Protein AF-A0A9W8IMQ9-F1 (afdb_monomer)

Radius of gyration: 19.93 Å; Cα contacts (8 Å, |Δi|>4): 659; chains: 1; bounding box: 42×65×48 Å

Solvent-accessible surface area (backbone atoms only — not comparable to full-atom values): 15704 Å² total; per-residue (Å²): 132,84,75,79,73,72,46,19,38,34,38,39,42,37,34,70,39,42,44,41,38,28,35,43,29,23,82,92,47,76,44,81,51,69,42,43,51,47,30,33,36,42,34,38,31,21,71,56,62,48,77,48,78,40,74,44,96,58,97,54,73,63,43,66,52,75,48,80,41,74,39,58,51,74,69,30,14,19,35,34,36,39,35,41,46,58,72,77,60,20,50,57,33,82,22,63,48,29,33,56,41,94,79,58,73,91,72,58,31,88,49,59,62,47,69,44,79,49,81,68,45,48,53,89,84,46,55,48,75,33,74,29,66,39,35,32,30,37,32,32,28,45,51,74,36,64,39,74,47,64,38,70,64,82,79,70,92,65,79,62,79,89,80,93,73,87,86,66,88,72,67,59,75,54,86,71,80,86,78,72,90,81,80,89,72,87,86,91,72,89,85,67,78,79,76,63,37,24,24,36,38,41,36,28,78,36,58,51,42,95,76,82,55,71,53,99,68,26,17,23,38,38,38,78,92,79,42,74,42,40,63,74,37,42,42,43,42,55,71,37,56,53,59,41,75,47,55,43,30,23,77,16,82,22,28,32,29,33,41,40,38,43,30,70,40,81,59,89,80,49,81,79,69,86,70,106

Mean predicted aligned error: 11.09 Å

Organism: NCBI:txid417176

Foldseek 3Di:
DPPPQQAWKKKKKAWAWAKKFKWKAFANDIDTDIDDHQKIKIKTQFPHIDMDIDRPPDPIDIFTDMDIGTALDRRAAMEMEMEGHPPVQQELEWQWAEAEDPDCVVVGHNDNRDYHYDYYYYSPPDHHYGNAHKIKTKHKYAAFGKYKDFAAFDDDPDDRDDDDDPADDDADEDEDDPDDDDDDDDDDDDDDDPRFFKKKKKAFADWDDPVPDADVFTWWKAKPPRDIDHHGHMYMYARHHHRDMIMITTNGNTIIMMMMMIHGHDDVVPVNPPGD

Sequence (276 aa):
MSRDKVSGIYILTIVNVGLLDGTTYCGDTATALPLQKHHVQCLYSGTGVRRACNMGTSSTVCTGAELWIKSSLPVAGPWTQSLHIPPTLRLNKMCPIAAPKSDFTKFLNPDPRNLAVLPGITASSQVFELDSDVHVYICRLVPCATVNHTTATARCANEPPIFEIPKLRRATTTMSTTRGPVHTNQQDAAHRGLEKSRSIYIHVFSDYSKTGTTRQGGARLMLPGSIQLSCGDGIHLQHVQPGASISIKNIGYDRAQFVLVDMPGYNKNDADARSI

pLDDT: mean 76.97, std 21.41, range [29.12, 97.5]

Nearest PDB structures (foldseek):
  1j1l-assembly1_A  TM=7.294E-01  e=8.836E-08  Homo sapiens
  4hlt-assembly1_A  TM=7.086E-01  e=8.379E-08  Homo sapiens
  6l4m-assembly1_A  TM=4.434E-01  e=2.798E-04  Solanum lycopersicum
  6v7l-assembly1_A  TM=4.383E-01  e=1.302E-03  Canavalia ensiformis
  6v7l-assembly1_C  TM=4.306E-01  e=1.698E-03  Canavalia ensiformis

Secondary structure (DSSP, 8-state):
--------EEEEEEEEESEEEEEEEETTEEEEEEEETTEEEEEE-TT--EEEEEE-SSSSPPEEEEEEEE--S-S-B-EEEEEE--GGGSBSS-EEEEEE-S--GGG-BS-TTS-EEPPPEETTT--EEESSS-EEEEEEE-TT-EEEEEPPP-----PPPP-PPPP-PPPEE-------------S--TT----PPEEEEEEEEEEE-TTSSPPTT-SEEEETTTEEEETT-EEEEEEEPTT-EEEEEE-SSSEEEEEEEEEEPPPTTSTT----

Structure (mmCIF, N/CA/C/O backbone):
data_AF-A0A9W8IMQ9-F1
#
_entry.id   AF-A0A9W8IMQ9-F1
#
loop_
_atom_site.group_PDB
_atom_site.id
_atom_site.type_symbol
_atom_site.label_atom_id
_atom_site.label_alt_id
_atom_site.label_comp_id
_atom_site.label_asym_id
_atom_site.label_entity_id
_atom_site.label_seq_id
_atom_site.pdbx_PDB_ins_code
_atom_site.Cartn_x
_atom_site.Cartn_y
_atom_site.Cartn_z
_atom_site.occupancy
_atom_site.B_iso_or_equiv
_atom_site.auth_seq_id
_atom_site.auth_comp_id
_atom_site.auth_asym_id
_atom_site.auth_atom_id
_atom_site.pdbx_PDB_model_num
ATOM 1 N N . MET A 1 1 ? 26.593 -25.131 -8.617 1.00 37.44 1 MET A N 1
ATOM 2 C CA . MET A 1 1 ? 26.460 -23.724 -8.185 1.00 37.44 1 MET A CA 1
ATOM 3 C C . MET A 1 1 ? 25.062 -23.250 -8.541 1.00 37.44 1 MET A C 1
ATOM 5 O O . MET A 1 1 ? 24.807 -22.959 -9.706 1.00 37.44 1 MET A O 1
ATOM 9 N N . SER A 1 2 ? 24.132 -23.267 -7.585 1.00 34.22 2 SER A N 1
ATOM 10 C CA . SER A 1 2 ? 22.817 -22.646 -7.760 1.00 34.22 2 SER A CA 1
ATOM 11 C C . SER A 1 2 ? 23.042 -21.143 -7.864 1.00 34.22 2 SER A C 1
ATOM 13 O O . SER A 1 2 ? 23.444 -20.509 -6.897 1.00 34.22 2 SER A O 1
ATOM 15 N N . ARG A 1 3 ? 22.874 -20.570 -9.059 1.00 40.06 3 ARG A N 1
ATOM 16 C CA . ARG A 1 3 ? 22.762 -19.116 -9.173 1.00 40.06 3 ARG A CA 1
ATOM 17 C C . ARG A 1 3 ? 21.524 -18.740 -8.374 1.00 40.06 3 ARG A C 1
ATOM 19 O O . ARG A 1 3 ? 20.426 -19.102 -8.799 1.00 40.06 3 ARG A O 1
ATOM 26 N N . ASP A 1 4 ? 21.710 -18.076 -7.240 1.00 42.41 4 ASP A N 1
ATOM 27 C CA . ASP A 1 4 ? 20.634 -17.389 -6.539 1.00 42.41 4 ASP A CA 1
ATOM 28 C C . ASP A 1 4 ? 19.965 -16.477 -7.561 1.00 42.41 4 ASP A C 1
ATOM 30 O O . ASP A 1 4 ? 20.522 -15.471 -8.008 1.00 42.41 4 ASP A O 1
ATOM 34 N N . LYS A 1 5 ? 18.811 -16.917 -8.064 1.00 50.50 5 LYS A N 1
ATOM 35 C CA . LYS A 1 5 ? 18.030 -16.141 -9.016 1.00 50.50 5 LYS A CA 1
ATOM 36 C C . LYS A 1 5 ? 17.441 -15.001 -8.209 1.00 50.50 5 LYS A C 1
ATOM 38 O O . LYS A 1 5 ? 16.397 -15.189 -7.600 1.00 50.50 5 LYS A O 1
ATOM 43 N N . VAL A 1 6 ? 18.123 -13.858 -8.176 1.00 55.44 6 VAL A N 1
ATOM 44 C CA . VAL A 1 6 ? 17.599 -12.626 -7.580 1.00 55.44 6 VAL A CA 1
ATOM 45 C C . VAL A 1 6 ? 16.235 -12.364 -8.214 1.00 55.44 6 VAL A C 1
ATOM 47 O O . VAL A 1 6 ? 16.150 -11.982 -9.378 1.00 55.44 6 VAL A O 1
ATOM 50 N N . SER A 1 7 ? 15.164 -12.670 -7.484 1.00 65.94 7 SER A N 1
ATOM 51 C CA . SER A 1 7 ? 13.798 -12.398 -7.914 1.00 65.94 7 SER A CA 1
ATOM 52 C C . SER A 1 7 ? 13.566 -10.892 -7.881 1.00 65.94 7 SER A C 1
ATOM 54 O O . SER A 1 7 ? 14.096 -10.204 -7.004 1.00 65.94 7 SER A O 1
ATOM 56 N N . GLY A 1 8 ? 12.739 -10.378 -8.792 1.00 80.94 8 GLY A N 1
ATOM 57 C CA . GLY A 1 8 ? 12.298 -8.987 -8.719 1.00 80.94 8 GLY A CA 1
ATOM 58 C C . GLY A 1 8 ? 11.588 -8.671 -7.393 1.00 80.94 8 GLY A C 1
ATOM 59 O O . GLY A 1 8 ? 11.178 -9.558 -6.638 1.00 80.94 8 GLY A O 1
ATOM 60 N N . ILE A 1 9 ? 11.431 -7.385 -7.101 1.00 90.31 9 ILE A N 1
ATOM 61 C CA . ILE A 1 9 ? 10.704 -6.873 -5.936 1.00 90.31 9 ILE A CA 1
ATOM 62 C C . ILE A 1 9 ? 9.619 -5.936 -6.459 1.00 90.31 9 ILE A C 1
ATOM 64 O O . ILE A 1 9 ? 9.866 -5.139 -7.366 1.00 90.31 9 ILE A O 1
ATOM 68 N N . TYR A 1 10 ? 8.421 -6.018 -5.889 1.00 92.50 10 TYR A N 1
ATOM 69 C CA . TYR A 1 10 ? 7.417 -4.976 -6.045 1.00 92.50 10 TYR A CA 1
ATOM 70 C C . TYR A 1 10 ? 7.648 -3.889 -5.019 1.00 92.50 10 TYR A C 1
ATOM 72 O O . TYR A 1 10 ? 7.789 -4.158 -3.826 1.00 92.50 10 TYR A O 1
ATOM 80 N N . ILE A 1 11 ? 7.618 -2.653 -5.480 1.00 94.94 11 ILE A N 1
ATOM 81 C CA . ILE A 1 11 ? 7.707 -1.478 -4.640 1.00 94.94 11 ILE A CA 1
ATOM 82 C C . ILE A 1 11 ? 6.379 -0.742 -4.760 1.00 94.94 11 ILE A C 1
ATOM 84 O O . ILE A 1 11 ? 6.040 -0.233 -5.830 1.00 94.94 11 ILE A O 1
ATOM 88 N N . LEU A 1 12 ? 5.612 -0.726 -3.670 1.00 96.38 12 LEU A N 1
ATOM 89 C CA . LEU A 1 12 ? 4.372 0.034 -3.563 1.00 96.38 12 LEU A CA 1
ATOM 90 C C . LEU A 1 12 ? 4.660 1.371 -2.885 1.00 96.38 12 LEU A C 1
ATOM 92 O O . LEU A 1 12 ? 4.853 1.416 -1.671 1.00 96.38 12 LEU A O 1
ATOM 96 N N . THR A 1 13 ? 4.660 2.458 -3.649 1.00 95.06 13 THR A N 1
ATOM 97 C CA . THR A 1 13 ? 4.843 3.817 -3.125 1.00 95.06 13 THR A CA 1
ATOM 98 C C . THR A 1 13 ? 3.477 4.475 -2.927 1.00 95.06 13 THR A C 1
ATOM 100 O O . THR A 1 13 ? 2.700 4.610 -3.873 1.00 95.06 13 THR A O 1
ATOM 103 N N . ILE A 1 14 ? 3.170 4.896 -1.699 1.00 92.25 14 ILE A N 1
ATOM 104 C CA . ILE A 1 14 ? 1.902 5.525 -1.306 1.00 92.25 14 ILE A CA 1
ATOM 105 C C . ILE A 1 14 ? 2.180 6.966 -0.884 1.00 92.25 14 ILE A C 1
ATOM 107 O O . ILE A 1 14 ? 2.848 7.188 0.124 1.00 92.25 14 ILE A O 1
ATOM 111 N N . VAL A 1 15 ? 1.603 7.948 -1.583 1.00 87.88 15 VAL A N 1
ATOM 112 C CA . VAL A 1 15 ? 1.731 9.370 -1.214 1.00 87.88 15 VAL A CA 1
ATOM 113 C C . VAL A 1 15 ? 0.518 9.827 -0.405 1.00 87.88 15 VAL A C 1
ATOM 115 O O . VAL A 1 15 ? -0.644 9.711 -0.816 1.00 87.88 15 VAL A O 1
ATOM 118 N N . ASN A 1 16 ? 0.792 10.363 0.780 1.00 81.44 16 ASN A N 1
ATOM 119 C CA . ASN A 1 16 ? -0.208 10.854 1.717 1.00 81.44 16 ASN A CA 1
ATOM 120 C C . ASN A 1 16 ? -0.445 12.366 1.585 1.00 81.44 16 ASN A C 1
ATOM 122 O O . ASN A 1 16 ? -1.598 12.810 1.558 1.00 81.44 16 ASN A O 1
ATOM 126 N N . VAL A 1 17 ? 0.637 13.140 1.490 1.00 80.19 17 VAL A N 1
ATOM 127 C CA . VAL A 1 17 ? 0.645 14.604 1.330 1.00 80.19 17 VAL A CA 1
ATOM 128 C C . VAL A 1 17 ? 1.751 14.977 0.347 1.00 80.19 17 VAL A C 1
ATOM 130 O O . VAL A 1 17 ? 2.782 14.313 0.325 1.00 80.19 17 VAL A O 1
ATOM 133 N N . GLY A 1 18 ? 1.531 16.040 -0.428 1.00 81.00 18 GLY A N 1
ATOM 134 C CA . GLY A 1 18 ? 2.502 16.569 -1.382 1.00 81.00 18 GLY A CA 1
ATOM 135 C C . GLY A 1 18 ? 2.480 15.870 -2.741 1.00 81.00 18 GLY A C 1
ATOM 136 O O . GLY A 1 18 ? 1.564 15.101 -3.062 1.00 81.00 18 GLY A O 1
ATOM 137 N N . LEU A 1 19 ? 3.497 16.194 -3.534 1.00 85.44 19 LEU A N 1
ATOM 138 C CA . LEU A 1 19 ? 3.822 15.593 -4.822 1.00 8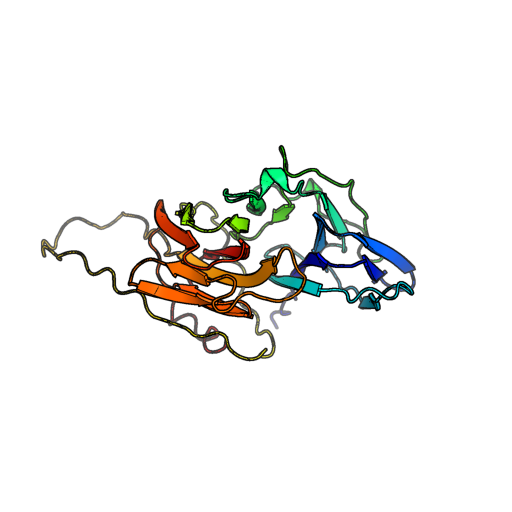5.44 19 LEU A CA 1
ATOM 139 C C . LEU A 1 19 ? 5.206 14.951 -4.705 1.00 85.44 19 LEU A C 1
ATOM 141 O O . LEU A 1 19 ? 6.145 15.592 -4.228 1.00 85.44 19 LEU A O 1
ATOM 145 N N . LEU A 1 20 ? 5.320 13.701 -5.142 1.00 86.94 20 LEU A N 1
ATOM 146 C CA . LEU A 1 20 ? 6.598 13.009 -5.246 1.00 86.94 20 LEU A CA 1
ATOM 147 C C . LEU A 1 20 ? 7.040 13.002 -6.709 1.00 86.94 20 LEU A C 1
ATOM 149 O O . LEU A 1 20 ? 6.427 12.307 -7.518 1.00 86.94 20 LEU A O 1
ATOM 153 N N . ASP A 1 21 ? 8.107 13.723 -7.044 1.00 87.69 21 ASP A N 1
ATOM 154 C CA . ASP A 1 21 ? 8.686 13.695 -8.387 1.00 87.69 21 ASP A CA 1
ATOM 155 C C . ASP A 1 21 ? 9.671 12.527 -8.478 1.00 87.69 21 ASP A C 1
ATOM 157 O O . ASP A 1 21 ? 10.859 12.635 -8.160 1.00 87.69 21 ASP A O 1
ATOM 161 N N . GLY A 1 22 ? 9.143 11.361 -8.848 1.00 87.06 22 GLY A N 1
ATOM 162 C CA . GLY A 1 22 ? 9.932 10.154 -9.050 1.00 87.06 22 GLY A CA 1
ATOM 163 C C . GLY A 1 22 ? 10.527 10.093 -10.453 1.00 87.06 22 GLY A C 1
ATOM 164 O O . GLY A 1 22 ? 9.843 10.372 -11.433 1.00 87.06 22 GLY A O 1
ATOM 165 N N . THR A 1 23 ? 11.771 9.639 -10.565 1.00 91.12 23 THR A N 1
ATOM 166 C CA . THR A 1 23 ? 12.391 9.233 -11.830 1.00 91.12 23 THR A CA 1
ATOM 167 C C . THR A 1 23 ? 12.892 7.805 -11.690 1.00 91.12 23 THR A C 1
ATOM 169 O O . THR A 1 23 ? 13.638 7.483 -10.763 1.00 91.12 23 THR A O 1
ATOM 172 N N . THR A 1 24 ? 12.495 6.935 -12.614 1.00 92.38 24 THR A N 1
ATOM 173 C CA . THR A 1 24 ? 13.006 5.561 -12.691 1.00 92.38 24 THR A CA 1
ATOM 174 C C . THR A 1 24 ? 13.932 5.436 -13.887 1.00 92.38 24 THR A C 1
ATOM 176 O O . THR A 1 24 ? 13.576 5.822 -14.998 1.00 92.38 24 THR A O 1
ATOM 179 N N . TYR A 1 25 ? 15.119 4.891 -13.651 1.00 90.81 25 TYR A N 1
ATOM 180 C CA . TYR A 1 25 ? 16.127 4.634 -14.663 1.00 90.81 25 TYR A CA 1
ATOM 181 C C . TYR A 1 25 ? 16.214 3.132 -14.929 1.00 90.81 25 TYR A C 1
ATOM 183 O O . TYR A 1 25 ? 16.433 2.344 -14.002 1.00 90.81 25 TYR A O 1
ATOM 191 N N . CYS A 1 26 ? 16.087 2.748 -16.195 1.00 90.69 26 CYS A N 1
ATOM 192 C CA . CYS A 1 26 ? 16.324 1.392 -16.678 1.00 90.69 26 CYS A CA 1
ATOM 193 C C . CYS A 1 26 ? 17.369 1.480 -17.794 1.00 90.69 26 CYS A C 1
ATOM 195 O O . CYS A 1 26 ? 17.159 2.183 -18.780 1.00 90.69 26 CYS A O 1
ATOM 197 N N . GLY A 1 27 ? 18.540 0.874 -17.576 1.00 86.00 27 GLY A N 1
ATOM 198 C CA . GLY A 1 27 ? 19.719 1.149 -18.399 1.00 86.00 27 GLY A CA 1
ATOM 199 C C . GLY A 1 27 ? 20.054 2.647 -18.414 1.00 86.00 27 GLY A C 1
ATOM 200 O O . GLY A 1 27 ? 20.250 3.258 -17.352 1.00 86.00 27 GLY A O 1
ATOM 201 N N . ASP A 1 28 ? 20.064 3.213 -19.619 1.00 86.81 28 ASP A N 1
ATOM 202 C CA . ASP A 1 28 ? 20.342 4.628 -19.893 1.00 86.81 28 ASP A CA 1
ATOM 203 C C . ASP A 1 28 ? 19.066 5.473 -20.034 1.00 86.81 28 ASP A C 1
ATOM 205 O O . ASP A 1 28 ? 19.129 6.697 -20.154 1.00 86.81 28 ASP A O 1
ATOM 209 N N . THR A 1 29 ? 17.889 4.844 -19.996 1.00 89.06 29 THR A N 1
ATOM 210 C CA . THR A 1 29 ? 16.608 5.532 -20.150 1.00 89.06 29 THR A CA 1
ATOM 211 C C . THR A 1 29 ? 16.088 6.003 -18.800 1.00 89.06 29 THR A C 1
ATOM 213 O O . THR A 1 29 ? 15.979 5.222 -17.855 1.00 89.06 29 THR A O 1
ATOM 216 N N . ALA A 1 30 ? 15.715 7.281 -18.722 1.00 91.44 30 ALA A N 1
ATOM 217 C CA . ALA A 1 30 ? 15.060 7.883 -17.567 1.00 91.44 30 ALA A CA 1
ATOM 218 C C . ALA A 1 30 ? 13.573 8.112 -17.863 1.00 91.44 30 ALA A C 1
ATOM 220 O O . ALA A 1 30 ? 13.225 8.744 -18.857 1.00 91.44 30 ALA A O 1
ATOM 221 N N . THR A 1 31 ? 12.697 7.625 -16.987 1.00 93.25 31 THR A N 1
ATOM 222 C CA . THR A 1 31 ? 11.245 7.834 -17.073 1.00 93.25 31 THR A CA 1
ATOM 223 C C . THR A 1 31 ? 10.775 8.615 -15.854 1.00 93.25 31 THR A C 1
ATOM 225 O O . THR A 1 31 ? 10.906 8.140 -14.723 1.00 93.25 31 THR A O 1
ATOM 228 N N . ALA A 1 32 ? 10.233 9.813 -16.080 1.00 91.62 32 ALA A N 1
ATOM 229 C CA . ALA A 1 32 ? 9.614 10.619 -15.035 1.00 91.62 32 ALA A CA 1
ATOM 230 C C . ALA A 1 32 ? 8.232 10.050 -14.684 1.00 91.62 32 ALA A C 1
ATOM 232 O O . ALA A 1 32 ? 7.394 9.825 -15.554 1.00 91.62 32 ALA A O 1
ATOM 233 N N . LEU A 1 33 ? 8.008 9.814 -13.398 1.00 90.06 33 LEU A N 1
ATOM 234 C CA . LEU A 1 33 ? 6.819 9.189 -12.834 1.00 90.06 33 LEU A CA 1
ATOM 235 C C . LEU A 1 33 ? 6.375 9.979 -11.593 1.00 90.06 33 LEU A C 1
ATOM 237 O O . LEU A 1 33 ? 6.563 9.511 -10.464 1.00 90.06 33 LEU A O 1
ATOM 241 N N . PRO A 1 34 ? 5.820 11.190 -11.776 1.00 89.94 34 PRO A N 1
ATOM 242 C CA . PRO A 1 34 ? 5.310 11.969 -10.661 1.00 89.94 34 PRO A CA 1
ATOM 243 C C . PRO A 1 34 ? 4.139 11.235 -10.005 1.00 89.94 34 PRO A C 1
ATOM 245 O O . PRO A 1 34 ? 3.229 10.747 -10.680 1.00 89.94 34 PRO A O 1
ATOM 248 N N . LEU A 1 35 ? 4.143 11.178 -8.677 1.00 89.50 35 LEU A N 1
ATOM 249 C CA . LEU A 1 35 ? 3.105 10.525 -7.898 1.00 89.50 35 LEU A CA 1
ATOM 250 C C . LEU A 1 35 ? 2.387 11.543 -7.019 1.00 89.50 35 LEU A C 1
ATOM 252 O O . LEU A 1 35 ? 2.944 12.124 -6.087 1.00 89.50 35 LEU A O 1
ATOM 256 N N . GLN A 1 36 ? 1.116 11.752 -7.340 1.00 88.50 36 GLN A N 1
ATOM 257 C CA . GLN A 1 36 ? 0.253 12.689 -6.636 1.00 88.50 36 GLN A CA 1
ATOM 258 C C . GLN A 1 36 ? -0.397 12.046 -5.411 1.00 88.50 36 GLN A C 1
ATOM 260 O O . GLN A 1 36 ? -0.579 10.828 -5.324 1.00 88.50 36 GLN A O 1
ATOM 265 N N . LYS A 1 37 ? -0.873 12.895 -4.497 1.00 86.88 37 LYS A N 1
ATOM 266 C CA . LYS A 1 37 ? -1.801 12.490 -3.438 1.00 86.88 37 LYS A CA 1
ATOM 267 C C . LYS A 1 37 ? -2.941 11.635 -4.005 1.00 86.88 37 LYS A C 1
ATOM 269 O O . LYS A 1 37 ? -3.447 11.895 -5.094 1.00 86.88 37 LYS A O 1
ATOM 274 N N . HIS A 1 38 ? -3.369 10.642 -3.224 1.00 88.00 38 HIS A N 1
ATOM 275 C CA . HIS A 1 38 ? -4.416 9.674 -3.588 1.00 88.00 38 HIS A CA 1
ATOM 276 C C . HIS A 1 38 ? -4.012 8.647 -4.643 1.00 88.00 38 HIS A C 1
ATOM 278 O O . HIS A 1 38 ? -4.792 7.731 -4.886 1.00 88.00 38 HIS A O 1
ATOM 284 N N . HIS A 1 39 ? -2.811 8.739 -5.206 1.00 91.19 39 HIS A N 1
ATOM 285 C CA . HIS A 1 39 ? -2.277 7.700 -6.064 1.00 91.19 39 HIS A CA 1
ATOM 286 C C . HIS A 1 39 ? -1.317 6.797 -5.292 1.00 91.19 39 HIS A C 1
ATOM 288 O O . HIS A 1 39 ? -0.625 7.219 -4.360 1.00 91.19 39 HIS A O 1
ATOM 294 N N . VAL A 1 40 ? -1.300 5.536 -5.697 1.00 94.94 40 VAL A N 1
ATOM 295 C CA . VAL A 1 40 ? -0.290 4.553 -5.323 1.00 94.94 40 VAL A CA 1
ATOM 296 C C . VAL A 1 40 ? 0.419 4.140 -6.602 1.00 94.94 40 VAL A C 1
ATOM 298 O O . VAL A 1 40 ? -0.227 3.979 -7.634 1.00 94.94 40 VAL A O 1
ATOM 301 N N . GLN A 1 41 ? 1.732 3.985 -6.555 1.00 95.94 41 GLN A N 1
ATOM 302 C CA . GLN A 1 41 ? 2.501 3.399 -7.647 1.00 95.94 41 GLN A CA 1
ATOM 303 C C . GLN A 1 41 ? 2.926 1.994 -7.251 1.00 95.94 41 GLN A C 1
ATOM 305 O O . GLN A 1 41 ? 3.416 1.801 -6.143 1.00 95.94 41 GLN A O 1
ATOM 310 N N . CYS A 1 42 ? 2.774 1.046 -8.166 1.00 95.44 42 CYS A N 1
ATOM 311 C CA . CYS A 1 42 ? 3.452 -0.236 -8.121 1.00 95.44 42 CYS A CA 1
ATOM 312 C C . CYS A 1 42 ? 4.586 -0.218 -9.146 1.00 95.44 42 CYS A C 1
ATOM 314 O O . CYS A 1 42 ? 4.377 0.134 -10.309 1.00 95.44 42 CYS A O 1
ATOM 316 N N . LEU A 1 43 ? 5.790 -0.564 -8.713 1.00 94.56 43 LEU A N 1
ATOM 317 C CA . LEU A 1 43 ? 6.954 -0.761 -9.568 1.00 94.56 43 LEU A CA 1
ATOM 318 C C . LEU A 1 43 ? 7.482 -2.168 -9.330 1.00 94.56 43 LEU A C 1
ATOM 320 O O . LEU A 1 43 ? 7.927 -2.477 -8.230 1.00 94.56 43 LEU A O 1
ATOM 324 N N . TYR A 1 44 ? 7.464 -3.001 -10.359 1.00 93.19 44 TYR A N 1
ATOM 325 C CA . TYR A 1 44 ? 8.190 -4.259 -10.355 1.00 93.19 44 TYR A CA 1
ATOM 326 C C . TYR A 1 44 ? 9.611 -4.016 -10.865 1.00 93.19 44 TYR A C 1
ATOM 328 O O . TYR A 1 44 ? 9.802 -3.554 -11.992 1.00 93.19 44 TYR A O 1
ATOM 336 N N . SER A 1 45 ? 10.611 -4.309 -10.033 1.00 91.31 45 SER A N 1
ATOM 337 C CA . SER A 1 45 ? 12.014 -4.018 -10.350 1.00 91.31 45 SER A CA 1
ATOM 338 C C . SER A 1 45 ? 12.616 -4.952 -11.397 1.00 91.31 45 SER A C 1
ATOM 340 O O . SER A 1 45 ? 13.597 -4.571 -12.032 1.00 91.31 45 SER A O 1
ATOM 342 N N . GLY A 1 46 ? 12.056 -6.153 -11.577 1.00 88.44 46 GLY A N 1
ATOM 343 C CA . GLY A 1 46 ? 12.513 -7.118 -12.575 1.00 88.44 46 GLY A CA 1
ATOM 344 C C . GLY A 1 46 ? 14.021 -7.376 -12.535 1.00 88.44 46 GLY A C 1
ATOM 345 O O . GLY A 1 46 ? 14.586 -7.644 -11.475 1.00 88.44 46 GLY A O 1
ATOM 346 N N . THR A 1 47 ? 14.670 -7.251 -13.693 1.00 83.56 47 THR A N 1
ATOM 347 C CA . THR A 1 47 ? 16.129 -7.339 -13.896 1.00 83.56 47 THR A CA 1
ATOM 348 C C . THR A 1 47 ? 16.948 -6.257 -13.193 1.00 83.56 47 THR A C 1
ATOM 350 O O . THR A 1 47 ? 18.169 -6.390 -13.105 1.00 83.56 47 THR A O 1
ATOM 353 N N . GLY A 1 48 ? 16.311 -5.200 -12.694 1.00 85.56 48 GLY A N 1
ATOM 354 C CA . GLY A 1 48 ? 16.958 -4.109 -11.983 1.00 85.56 48 GLY A CA 1
ATOM 355 C C . GLY A 1 48 ? 16.553 -2.741 -12.521 1.00 85.56 48 GLY A C 1
ATOM 356 O O . GLY A 1 48 ? 16.462 -2.507 -13.725 1.00 85.56 48 GLY A O 1
ATOM 357 N N . VAL A 1 49 ? 16.357 -1.809 -11.595 1.00 90.31 49 VAL A N 1
ATOM 358 C CA . VAL A 1 49 ? 16.077 -0.397 -11.869 1.00 90.31 49 VAL A CA 1
ATOM 359 C C . VAL A 1 49 ? 16.836 0.462 -10.869 1.00 90.31 49 VAL A C 1
ATOM 361 O O . VAL A 1 49 ? 17.065 0.044 -9.732 1.00 90.31 49 VAL A O 1
ATOM 364 N N . ARG A 1 50 ? 17.197 1.682 -11.266 1.00 90.94 50 ARG A N 1
ATOM 365 C CA . ARG A 1 50 ? 17.617 2.726 -10.320 1.00 90.94 50 ARG A CA 1
ATOM 366 C C . ARG A 1 50 ? 16.461 3.701 -10.150 1.00 90.94 50 ARG A C 1
ATOM 368 O O . ARG A 1 50 ? 15.770 4.009 -11.116 1.00 90.94 50 ARG A O 1
ATOM 375 N N . ARG A 1 51 ? 16.242 4.201 -8.939 1.00 90.19 51 ARG A N 1
ATOM 376 C CA . ARG A 1 51 ? 15.204 5.200 -8.660 1.00 90.19 51 ARG A CA 1
ATOM 377 C C . ARG A 1 51 ? 15.840 6.437 -8.057 1.00 90.19 51 ARG A C 1
ATOM 379 O O . ARG A 1 51 ? 16.718 6.324 -7.207 1.00 90.19 51 ARG A O 1
ATOM 386 N N . ALA A 1 52 ? 15.363 7.594 -8.483 1.00 88.31 52 ALA A N 1
ATOM 387 C CA . ALA A 1 52 ? 15.577 8.856 -7.803 1.00 88.31 52 ALA A CA 1
ATOM 388 C C . ALA A 1 52 ? 14.211 9.422 -7.425 1.00 88.31 52 ALA A C 1
ATOM 390 O O . ALA A 1 52 ? 13.263 9.347 -8.205 1.00 88.31 52 ALA A O 1
ATOM 391 N N . CYS A 1 53 ? 14.118 9.984 -6.231 1.00 82.12 53 CYS A N 1
ATOM 392 C CA . CYS A 1 53 ? 12.923 10.659 -5.762 1.00 82.12 53 CYS A CA 1
ATOM 393 C C . CYS A 1 53 ? 13.332 12.066 -5.365 1.00 82.12 53 CYS A C 1
ATOM 395 O O . CYS A 1 53 ? 14.136 12.236 -4.448 1.00 82.12 53 CYS A O 1
ATOM 397 N N . ASN A 1 54 ? 12.770 13.054 -6.045 1.00 79.69 54 ASN A N 1
ATOM 398 C CA . ASN A 1 54 ? 12.917 14.444 -5.669 1.00 79.69 54 ASN A CA 1
ATOM 399 C C . ASN A 1 54 ? 11.605 14.906 -5.037 1.00 79.69 54 ASN A C 1
ATOM 401 O O . ASN A 1 54 ? 10.510 14.569 -5.493 1.00 79.69 54 ASN A O 1
ATOM 405 N N . MET A 1 55 ? 11.706 15.672 -3.954 1.00 69.88 55 MET A N 1
ATOM 406 C CA . MET A 1 55 ? 10.564 16.463 -3.516 1.00 69.88 55 MET A CA 1
ATOM 407 C C . MET A 1 55 ? 10.399 17.568 -4.553 1.00 69.88 55 MET A C 1
ATOM 409 O O . MET A 1 55 ? 11.372 18.267 -4.846 1.00 69.88 55 MET A O 1
ATOM 413 N N . GLY A 1 56 ? 9.213 17.677 -5.152 1.00 63.62 56 GLY A N 1
ATOM 414 C CA . GLY A 1 56 ? 8.982 18.693 -6.170 1.00 63.62 56 GLY A CA 1
ATOM 415 C C . GLY A 1 56 ? 9.264 20.094 -5.641 1.00 63.62 56 GLY A C 1
ATOM 416 O O . GLY A 1 56 ? 9.227 20.334 -4.436 1.00 63.62 56 GLY A O 1
ATOM 417 N N . THR A 1 57 ? 9.510 21.046 -6.539 1.00 63.47 57 THR A N 1
ATOM 418 C CA . THR A 1 57 ? 9.852 22.445 -6.202 1.00 63.47 57 THR A CA 1
ATOM 419 C C . THR A 1 57 ? 8.751 23.196 -5.439 1.00 63.47 57 THR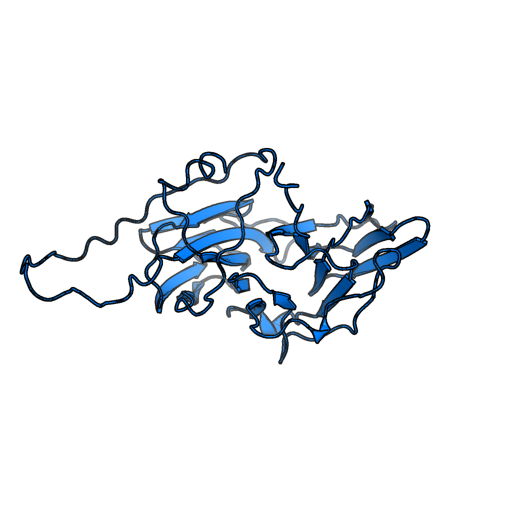 A C 1
ATOM 421 O O . THR A 1 57 ? 8.940 24.343 -5.037 1.00 63.47 57 THR A O 1
ATOM 424 N N . SER A 1 58 ? 7.597 22.561 -5.216 1.00 58.75 58 SER A N 1
ATOM 425 C CA . SER A 1 58 ? 6.551 23.066 -4.337 1.00 58.75 58 SER A CA 1
ATOM 426 C C . SER A 1 58 ? 7.042 23.136 -2.887 1.00 58.75 58 SER A C 1
ATOM 428 O O . SER A 1 58 ? 7.658 22.203 -2.384 1.00 58.75 58 SER A O 1
ATOM 430 N N . SER A 1 59 ? 6.670 24.188 -2.163 1.00 56.97 59 SER A N 1
ATOM 431 C CA . SER A 1 59 ? 6.950 24.368 -0.729 1.00 56.97 59 SER A CA 1
ATOM 432 C C . SER A 1 59 ? 6.261 23.346 0.196 1.00 56.97 59 SER A C 1
ATOM 434 O O . SER A 1 59 ? 6.259 23.515 1.415 1.00 56.97 59 SER A O 1
ATOM 436 N N . THR A 1 60 ? 5.645 22.293 -0.352 1.00 67.50 60 THR A N 1
ATOM 437 C CA . THR A 1 60 ? 4.888 21.303 0.415 1.00 67.50 60 THR A CA 1
ATOM 438 C C . THR A 1 60 ? 5.717 20.056 0.692 1.00 67.50 60 THR A C 1
ATOM 440 O O . THR A 1 60 ? 6.212 19.403 -0.222 1.00 67.50 60 THR A O 1
ATOM 443 N N . VAL A 1 61 ? 5.842 19.705 1.974 1.00 75.00 61 VAL A N 1
ATOM 444 C CA . VAL A 1 61 ? 6.503 18.473 2.423 1.00 75.00 61 VAL A CA 1
ATOM 445 C C . VAL A 1 61 ? 5.769 17.257 1.853 1.00 75.00 61 VAL A C 1
ATOM 447 O O . VAL A 1 61 ? 4.548 17.134 1.996 1.00 75.00 61 VAL A O 1
ATOM 450 N N . CYS A 1 62 ? 6.516 16.340 1.234 1.00 79.56 62 CYS A N 1
ATOM 451 C CA . CYS A 1 62 ? 5.986 15.057 0.788 1.00 79.56 62 CYS A CA 1
ATOM 452 C C . CYS A 1 62 ? 6.036 14.037 1.934 1.00 79.56 62 CYS A C 1
ATOM 454 O O . CYS A 1 62 ? 7.085 13.826 2.538 1.00 79.56 62 CYS A O 1
ATOM 456 N N . THR A 1 63 ? 4.911 13.378 2.224 1.00 83.56 63 THR A N 1
ATOM 457 C CA . THR A 1 63 ? 4.848 12.270 3.195 1.00 83.56 63 THR A CA 1
ATOM 458 C C . THR A 1 63 ? 4.154 11.069 2.581 1.00 83.56 63 THR A C 1
ATOM 460 O O . THR A 1 63 ? 3.254 11.214 1.749 1.00 83.56 63 THR A O 1
ATOM 463 N N . GLY A 1 64 ? 4.548 9.872 2.998 1.00 85.69 64 GLY A N 1
ATOM 464 C CA . GLY A 1 64 ? 4.054 8.639 2.410 1.00 85.69 64 GLY A CA 1
ATOM 465 C C . GLY A 1 64 ? 4.591 7.399 3.104 1.00 85.69 64 GLY A C 1
ATOM 466 O O . GLY A 1 64 ? 5.280 7.491 4.116 1.00 85.69 64 GLY A O 1
ATOM 467 N N . ALA A 1 65 ? 4.263 6.249 2.534 1.00 88.94 65 ALA A N 1
ATOM 468 C CA . ALA A 1 65 ? 4.807 4.961 2.927 1.00 88.94 65 ALA A CA 1
ATOM 469 C C . ALA A 1 65 ? 5.292 4.229 1.678 1.00 88.94 65 ALA A C 1
ATOM 471 O O . ALA A 1 65 ? 4.720 4.389 0.597 1.00 88.94 65 ALA A O 1
ATOM 472 N N . GLU A 1 66 ? 6.323 3.411 1.835 1.00 92.81 66 GLU A N 1
ATOM 473 C CA . GLU A 1 66 ? 6.785 2.519 0.785 1.00 92.81 66 GLU A CA 1
ATOM 474 C C . GLU A 1 66 ? 6.825 1.088 1.318 1.00 92.81 66 GLU A C 1
ATOM 476 O O . GLU A 1 66 ? 7.323 0.848 2.417 1.00 92.81 66 GLU A O 1
ATOM 481 N N . LEU A 1 67 ? 6.256 0.149 0.561 1.00 94.31 67 LEU A N 1
ATOM 482 C CA . LEU A 1 67 ? 6.255 -1.272 0.903 1.00 94.31 67 LEU A CA 1
ATOM 483 C C . LEU A 1 67 ? 7.018 -2.054 -0.152 1.00 94.31 67 LEU A C 1
ATOM 485 O O . LEU A 1 67 ? 6.762 -1.898 -1.344 1.00 94.31 67 LEU A O 1
ATOM 489 N N . TRP A 1 68 ? 7.952 -2.887 0.295 1.00 93.94 68 TRP A N 1
ATOM 490 C CA . TRP A 1 68 ? 8.764 -3.728 -0.575 1.00 93.94 68 TRP A CA 1
ATOM 491 C C . TRP A 1 68 ? 8.286 -5.161 -0.418 1.00 93.94 68 TRP A C 1
ATOM 493 O O . TRP A 1 68 ? 8.398 -5.754 0.655 1.00 93.94 68 TRP A O 1
ATOM 503 N N . ILE A 1 69 ? 7.702 -5.696 -1.481 1.00 91.12 69 ILE A N 1
ATOM 504 C CA . ILE A 1 69 ? 7.099 -7.020 -1.496 1.00 91.12 69 ILE A CA 1
ATOM 505 C C . ILE A 1 69 ? 7.932 -7.882 -2.422 1.00 91.12 69 ILE A C 1
ATOM 507 O O . ILE A 1 69 ? 8.096 -7.592 -3.606 1.00 91.12 69 ILE A O 1
ATOM 511 N N . LYS A 1 70 ? 8.463 -8.963 -1.871 1.00 86.25 70 LYS A N 1
ATOM 512 C CA . LYS A 1 70 ? 9.198 -9.944 -2.649 1.00 86.25 70 LYS A CA 1
ATOM 513 C C . LYS A 1 70 ? 8.294 -10.566 -3.714 1.00 86.25 70 LYS A C 1
ATOM 515 O O . LYS A 1 70 ? 7.159 -10.922 -3.404 1.00 86.25 70 LYS A O 1
ATOM 520 N N . SER A 1 71 ? 8.808 -10.717 -4.930 1.00 82.56 71 SER A N 1
ATOM 521 C CA . SER A 1 71 ? 8.139 -11.463 -5.995 1.00 82.56 71 SER A CA 1
ATOM 522 C C . SER A 1 71 ? 8.624 -12.911 -6.041 1.00 82.56 71 SER A C 1
ATOM 524 O O . SER A 1 71 ? 9.767 -13.204 -5.679 1.00 82.56 71 SER A O 1
ATOM 526 N N . SER A 1 72 ? 7.767 -13.810 -6.511 1.00 76.31 72 SER A N 1
ATOM 527 C CA . SER A 1 72 ? 8.127 -15.177 -6.902 1.00 76.31 72 SER A CA 1
ATOM 528 C C . SER A 1 72 ? 8.372 -15.323 -8.414 1.00 76.31 72 SER A C 1
ATOM 530 O O . SER A 1 72 ? 8.710 -16.414 -8.879 1.00 76.31 72 SER A O 1
ATOM 532 N N . LEU A 1 73 ? 8.250 -14.232 -9.182 1.00 69.75 73 LEU A N 1
ATOM 533 C CA . LEU A 1 73 ? 8.349 -14.250 -10.631 1.00 69.75 73 LEU A CA 1
ATOM 534 C C . LEU A 1 73 ? 9.766 -14.627 -11.065 1.00 69.75 73 LEU A C 1
ATOM 536 O O . LEU A 1 73 ? 10.746 -14.120 -10.500 1.00 69.75 73 LEU A O 1
ATOM 540 N N . PRO A 1 74 ? 9.904 -15.445 -12.126 1.00 67.56 74 PRO A N 1
ATOM 541 C CA . PRO A 1 74 ? 11.164 -15.507 -12.843 1.00 67.56 74 PRO A CA 1
ATOM 542 C C . PRO A 1 74 ? 11.526 -14.100 -13.329 1.00 67.56 74 PRO A C 1
ATOM 544 O O . PRO A 1 74 ? 10.653 -13.305 -13.673 1.00 67.56 74 PRO A O 1
ATOM 547 N N . VAL A 1 75 ? 12.824 -13.798 -13.333 1.00 68.62 75 VAL A N 1
ATOM 548 C CA . VAL A 1 75 ? 13.344 -12.473 -13.683 1.00 68.62 75 VAL A CA 1
ATOM 549 C C . VAL A 1 75 ? 12.791 -12.024 -15.041 1.00 68.62 75 VAL A C 1
ATOM 551 O O . VAL A 1 75 ? 13.135 -12.601 -16.071 1.00 68.62 75 VAL A O 1
ATOM 554 N N . ALA A 1 76 ? 11.939 -10.999 -15.023 1.00 80.38 76 ALA A N 1
ATOM 555 C CA . ALA A 1 76 ? 11.375 -10.335 -16.197 1.00 80.38 76 ALA A CA 1
ATOM 556 C C . ALA A 1 76 ? 11.835 -8.872 -16.249 1.00 80.38 76 ALA A C 1
ATOM 558 O O . ALA A 1 76 ? 12.455 -8.378 -15.305 1.00 80.38 76 ALA A O 1
ATOM 559 N N . GLY A 1 77 ? 11.544 -8.171 -17.343 1.00 87.69 77 GLY A N 1
ATOM 560 C CA . GLY A 1 77 ? 11.803 -6.740 -17.431 1.00 87.69 77 GLY A CA 1
ATOM 561 C C . GLY A 1 77 ? 10.989 -5.934 -16.411 1.00 87.69 77 GLY A C 1
ATOM 562 O O . GLY A 1 77 ? 9.935 -6.389 -15.948 1.00 87.69 77 GLY A O 1
ATOM 563 N N . PRO A 1 78 ? 11.468 -4.741 -16.030 1.00 92.06 78 PRO A N 1
ATOM 564 C CA . PRO A 1 78 ? 10.773 -3.906 -15.067 1.00 92.06 78 PRO A CA 1
ATOM 565 C C . PRO A 1 78 ? 9.510 -3.292 -15.664 1.00 92.06 78 PRO A C 1
ATOM 567 O O . PRO A 1 78 ? 9.427 -3.017 -16.866 1.00 92.06 78 PRO A O 1
ATOM 570 N N . TRP A 1 79 ? 8.533 -3.018 -14.808 1.00 92.88 79 TRP A N 1
ATOM 571 C CA . TRP A 1 79 ? 7.318 -2.313 -15.199 1.00 92.88 79 TRP A CA 1
ATOM 572 C C . TRP A 1 79 ? 6.761 -1.482 -14.056 1.00 92.88 79 TRP A C 1
ATOM 574 O O . TRP A 1 79 ? 7.013 -1.756 -12.883 1.00 92.88 79 TRP A O 1
ATOM 584 N N . THR A 1 80 ? 5.970 -0.470 -14.391 1.00 94.56 80 THR A N 1
ATOM 585 C CA . THR A 1 80 ? 5.274 0.358 -13.409 1.00 94.56 80 THR A CA 1
ATOM 586 C C . THR A 1 80 ? 3.812 0.563 -13.772 1.00 94.56 80 THR A C 1
ATOM 588 O O . THR A 1 80 ? 3.452 0.603 -14.947 1.00 94.56 80 THR A O 1
ATOM 591 N N . GLN A 1 81 ? 2.970 0.701 -12.753 1.00 94.44 81 GLN A N 1
ATOM 592 C CA . GLN A 1 81 ? 1.556 1.017 -12.882 1.00 94.44 81 GLN A CA 1
ATOM 593 C C . GLN A 1 81 ? 1.127 1.943 -11.742 1.00 94.44 81 GLN A C 1
ATOM 595 O O . GLN A 1 81 ? 1.612 1.829 -10.616 1.00 94.44 81 GLN A O 1
ATOM 600 N N . SER A 1 82 ? 0.180 2.837 -12.009 1.00 94.75 82 SER A N 1
ATOM 601 C CA . SER A 1 82 ? -0.411 3.706 -10.989 1.00 94.75 82 SER A CA 1
ATOM 602 C C . SER A 1 82 ? -1.862 3.328 -10.711 1.00 94.75 82 SER A C 1
ATOM 604 O O . SER A 1 82 ? -2.612 2.990 -11.621 1.00 94.75 82 SER A O 1
ATOM 606 N N . LEU A 1 83 ? -2.265 3.427 -9.448 1.00 94.94 83 LEU A N 1
ATOM 607 C CA . LEU A 1 83 ? -3.624 3.214 -8.967 1.00 94.94 83 LEU A CA 1
ATOM 608 C C . LEU A 1 83 ? -4.130 4.502 -8.327 1.00 94.94 83 LEU A C 1
ATOM 610 O O . LEU A 1 83 ? -3.550 4.976 -7.348 1.00 94.94 83 LEU A O 1
ATOM 614 N N . HIS A 1 84 ? -5.236 5.040 -8.832 1.00 93.38 84 HIS A N 1
ATOM 615 C CA . HIS A 1 84 ? -5.959 6.112 -8.161 1.00 93.38 84 HIS A CA 1
ATOM 616 C C . HIS A 1 84 ? -6.915 5.545 -7.103 1.00 93.38 84 HIS A C 1
ATOM 618 O O . HIS A 1 84 ? -7.761 4.693 -7.395 1.00 93.38 84 HIS A O 1
ATOM 624 N N . ILE A 1 85 ? -6.815 6.055 -5.873 1.00 91.75 85 ILE A N 1
ATOM 625 C CA . ILE A 1 85 ? -7.668 5.684 -4.741 1.00 91.75 85 ILE A CA 1
ATOM 626 C C . ILE A 1 85 ? -8.453 6.915 -4.271 1.00 91.75 85 ILE A C 1
ATOM 628 O O . ILE A 1 85 ? -7.961 7.689 -3.436 1.00 91.75 85 ILE A O 1
ATOM 632 N N . PRO A 1 86 ? -9.704 7.081 -4.737 1.00 90.44 86 PRO A N 1
ATOM 633 C CA . PRO A 1 86 ? -10.576 8.141 -4.264 1.00 90.44 86 PRO A CA 1
ATOM 634 C C . PRO A 1 86 ? -10.689 8.136 -2.729 1.00 90.44 86 PRO A C 1
ATOM 636 O O . PRO A 1 86 ? -10.827 7.069 -2.120 1.00 90.44 86 PRO A O 1
ATOM 639 N N . PRO A 1 87 ? -10.692 9.306 -2.061 1.00 87.38 87 PRO A N 1
ATOM 640 C CA . PRO A 1 87 ? -10.792 9.384 -0.602 1.00 87.38 87 PRO A CA 1
ATOM 641 C C . PRO A 1 87 ? -11.999 8.639 -0.021 1.00 87.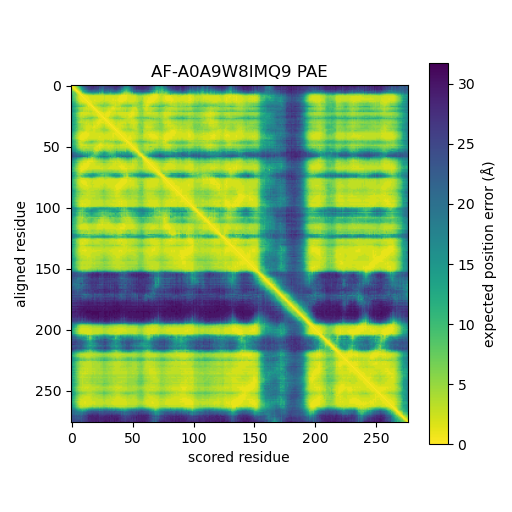38 87 PRO A C 1
ATOM 643 O O . PRO A 1 87 ? -11.901 8.064 1.062 1.00 87.38 87 PRO A O 1
ATOM 646 N N . THR A 1 88 ? -13.120 8.639 -0.744 1.00 89.94 88 THR A N 1
ATOM 647 C CA . THR A 1 88 ? -14.369 7.960 -0.376 1.00 89.94 88 THR A CA 1
ATOM 648 C C . THR A 1 88 ? -14.240 6.440 -0.404 1.00 89.94 88 THR A C 1
ATOM 650 O O . THR A 1 88 ? -14.929 5.761 0.355 1.00 89.94 88 THR A O 1
ATOM 653 N N . LEU A 1 89 ? -13.341 5.883 -1.226 1.00 89.31 89 LEU A N 1
ATOM 654 C CA . LEU A 1 89 ? -13.135 4.436 -1.319 1.00 89.31 89 LEU A CA 1
ATOM 655 C C . LEU A 1 89 ? -12.344 3.850 -0.151 1.00 89.31 89 LEU A C 1
ATOM 657 O O . LEU A 1 89 ? -12.477 2.661 0.110 1.00 89.31 89 LEU A O 1
ATOM 661 N N . ARG A 1 90 ? -11.630 4.682 0.608 1.00 90.50 90 ARG A N 1
ATOM 662 C CA . ARG A 1 90 ? -10.860 4.266 1.789 1.00 90.50 90 ARG A CA 1
ATOM 663 C C . ARG A 1 90 ? -11.401 4.804 3.113 1.00 90.50 90 ARG A C 1
ATOM 665 O O . ARG A 1 90 ? -10.776 4.590 4.141 1.00 90.50 90 ARG A O 1
ATOM 672 N N . LEU A 1 91 ? -12.516 5.539 3.114 1.00 93.62 91 LEU A N 1
ATOM 673 C CA . LEU A 1 91 ? -13.100 6.106 4.334 1.00 93.62 91 LEU A CA 1
ATOM 674 C C . LEU A 1 91 ? -13.974 5.072 5.056 1.00 93.62 91 LEU A C 1
ATOM 676 O O . LEU A 1 91 ? -14.992 4.657 4.514 1.00 93.62 91 LEU A O 1
ATOM 680 N N . ASN A 1 92 ? -13.608 4.709 6.285 1.00 95.56 92 ASN A N 1
ATOM 681 C CA . ASN A 1 92 ? -14.294 3.733 7.144 1.00 95.56 92 ASN A CA 1
ATOM 682 C C . ASN A 1 92 ? -14.464 2.339 6.523 1.00 95.56 92 ASN A C 1
ATOM 684 O O . ASN A 1 92 ? -15.369 1.597 6.892 1.00 95.56 92 ASN A O 1
ATOM 688 N N . LYS A 1 93 ? -13.595 1.981 5.577 1.00 94.38 93 LYS A N 1
ATOM 689 C CA . LYS A 1 93 ? -13.584 0.674 4.925 1.00 94.38 93 LYS A CA 1
ATOM 690 C C . LYS A 1 93 ? -12.175 0.294 4.494 1.00 94.38 93 LYS A C 1
ATOM 692 O O . LYS A 1 93 ? -11.365 1.166 4.175 1.00 94.38 93 LYS A O 1
ATOM 697 N N . MET A 1 94 ? -11.922 -1.011 4.453 1.00 94.94 94 MET A N 1
ATOM 698 C CA . MET A 1 94 ? -10.705 -1.571 3.875 1.00 94.94 94 MET A CA 1
ATOM 699 C C . MET A 1 94 ? -10.769 -1.413 2.358 1.00 94.94 94 MET A C 1
ATOM 701 O O . MET A 1 94 ? -11.603 -2.035 1.705 1.00 94.94 94 MET A O 1
ATOM 705 N N . CYS A 1 95 ? -9.910 -0.565 1.799 1.00 95.06 95 CYS A N 1
ATOM 706 C CA . CYS A 1 95 ? -9.748 -0.447 0.357 1.00 95.06 95 CYS A CA 1
ATOM 707 C C . CYS A 1 95 ? -8.590 -1.349 -0.071 1.00 95.06 95 CYS A C 1
ATOM 709 O O . CYS A 1 95 ? -7.458 -1.074 0.341 1.00 95.06 95 CYS A O 1
ATOM 711 N N . PRO A 1 96 ? -8.823 -2.402 -0.868 1.00 95.12 96 PRO A N 1
ATOM 712 C CA . PRO A 1 96 ? -7.730 -3.206 -1.384 1.00 95.12 96 PRO A CA 1
ATOM 713 C C . PRO A 1 96 ? -6.903 -2.373 -2.375 1.00 95.12 96 PRO A C 1
ATOM 715 O O . PRO A 1 96 ? -7.440 -1.567 -3.135 1.00 95.12 96 PRO A O 1
ATOM 718 N N . ILE A 1 97 ? -5.585 -2.537 -2.318 1.00 95.56 97 ILE A N 1
ATOM 719 C CA . ILE A 1 97 ? -4.605 -1.892 -3.202 1.00 95.56 97 ILE A CA 1
ATOM 720 C C . ILE A 1 97 ? -3.877 -2.941 -4.023 1.00 95.56 97 ILE A C 1
ATOM 722 O O . ILE A 1 97 ? -3.628 -2.721 -5.203 1.00 95.56 97 ILE A O 1
ATOM 726 N N . ALA A 1 98 ? -3.535 -4.066 -3.402 1.00 94.75 98 ALA A N 1
ATOM 727 C CA . ALA A 1 98 ? -2.869 -5.168 -4.066 1.00 94.75 98 ALA A CA 1
ATOM 728 C C . ALA A 1 98 ? -3.446 -6.500 -3.589 1.00 94.75 98 ALA A C 1
ATOM 730 O O . ALA A 1 98 ? -3.814 -6.622 -2.416 1.00 94.75 98 ALA A O 1
ATOM 731 N N . ALA A 1 99 ? -3.533 -7.472 -4.489 1.00 92.75 99 ALA A N 1
ATOM 732 C CA . ALA A 1 99 ? -3.990 -8.820 -4.183 1.00 92.75 99 ALA A CA 1
ATOM 733 C C . ALA A 1 99 ? -3.267 -9.858 -5.059 1.00 92.75 99 ALA A C 1
ATOM 735 O O . ALA A 1 99 ? -2.782 -9.508 -6.141 1.00 92.75 99 ALA A O 1
ATOM 736 N N . PRO A 1 100 ? -3.221 -11.130 -4.631 1.00 89.19 100 PRO A N 1
ATOM 737 C CA . PRO A 1 100 ? -2.623 -12.198 -5.415 1.00 89.19 100 PRO A CA 1
ATOM 738 C C . PRO A 1 100 ? -3.422 -12.473 -6.686 1.00 89.19 100 PRO A C 1
ATOM 740 O O . PRO A 1 100 ? -4.657 -12.439 -6.682 1.00 89.19 100 PRO A O 1
ATOM 743 N N . LYS A 1 101 ? -2.722 -12.841 -7.756 1.00 82.81 101 LYS A N 1
ATOM 744 C CA . LYS A 1 101 ? -3.325 -13.375 -8.975 1.00 82.81 101 LYS A CA 1
ATOM 745 C C . LYS A 1 101 ? -2.568 -14.598 -9.470 1.00 82.81 101 LYS A C 1
ATOM 747 O O . LYS A 1 101 ? -1.346 -14.644 -9.446 1.00 82.81 101 LYS A O 1
ATOM 752 N N . SER A 1 102 ? -3.322 -15.579 -9.958 1.00 63.31 102 SER A N 1
ATOM 753 C CA . SER A 1 102 ? -2.788 -16.842 -10.471 1.00 63.31 102 SER A CA 1
ATOM 754 C C . SER A 1 102 ? -2.163 -16.739 -11.868 1.00 63.31 102 SER A C 1
ATOM 756 O O . SER A 1 102 ? -1.249 -17.497 -12.168 1.00 63.31 102 SER A O 1
ATOM 758 N N . ASP A 1 103 ? -2.630 -15.816 -12.716 1.00 71.50 103 ASP A N 1
ATOM 759 C CA . ASP A 1 103 ? -2.117 -15.598 -14.076 1.00 71.50 103 ASP A CA 1
ATOM 760 C C . ASP A 1 103 ? -1.512 -14.195 -14.225 1.00 71.50 103 ASP A C 1
ATOM 762 O O . ASP A 1 103 ? -2.222 -13.198 -14.394 1.00 71.50 103 ASP A O 1
ATOM 766 N N . PHE A 1 104 ? -0.183 -14.137 -14.151 1.00 70.25 104 PHE A N 1
ATOM 767 C CA . PHE A 1 104 ? 0.624 -12.919 -14.249 1.00 70.25 104 PHE A CA 1
ATOM 768 C C . PHE A 1 104 ? 1.315 -12.761 -15.612 1.00 70.25 104 PHE A C 1
ATOM 770 O O . PHE A 1 104 ? 2.064 -11.803 -15.811 1.00 70.25 104 PHE A O 1
ATOM 777 N N . THR A 1 105 ? 1.082 -13.676 -16.562 1.00 70.06 105 THR A N 1
ATOM 778 C CA . THR A 1 105 ? 1.767 -13.687 -17.871 1.00 70.06 105 THR A CA 1
ATOM 779 C C . THR A 1 105 ? 1.593 -12.377 -18.641 1.00 70.06 105 THR A C 1
ATOM 781 O O . THR A 1 105 ? 2.499 -11.943 -19.348 1.00 70.06 105 THR A O 1
ATOM 784 N N . LYS A 1 106 ? 0.466 -11.692 -18.422 1.00 69.75 106 LYS A N 1
ATOM 785 C CA . LYS A 1 106 ? 0.113 -10.396 -19.022 1.00 69.75 106 LYS A CA 1
ATOM 786 C C . LYS A 1 106 ? 0.990 -9.224 -18.565 1.00 69.75 106 LYS A C 1
ATOM 788 O O . LYS A 1 106 ? 0.982 -8.189 -19.223 1.00 69.75 106 LYS A O 1
ATOM 793 N N . PHE A 1 107 ? 1.721 -9.373 -17.460 1.00 70.56 107 PHE A N 1
ATOM 794 C CA . PHE A 1 107 ? 2.580 -8.329 -16.884 1.00 70.56 107 PHE A CA 1
ATOM 795 C C . PHE A 1 107 ? 4.068 -8.641 -17.023 1.00 70.56 107 PHE A C 1
ATOM 797 O O . PHE A 1 107 ? 4.909 -7.884 -16.540 1.00 70.56 107 PHE A O 1
ATOM 804 N N . LEU A 1 108 ? 4.415 -9.754 -17.671 1.00 76.69 108 LEU A N 1
ATOM 805 C CA . LEU A 1 108 ? 5.800 -10.049 -17.992 1.00 76.69 108 LEU A CA 1
ATOM 806 C C . LEU A 1 108 ? 6.244 -9.097 -19.098 1.00 76.69 108 LEU A C 1
ATOM 808 O O . LEU A 1 108 ? 5.814 -9.212 -20.242 1.00 76.69 108 LEU A O 1
ATOM 812 N N . ASN A 1 109 ? 7.113 -8.155 -18.747 1.00 81.81 109 ASN A N 1
ATOM 813 C CA . ASN A 1 109 ? 7.822 -7.361 -19.734 1.00 81.81 109 ASN A CA 1
ATOM 814 C C . ASN A 1 109 ? 8.958 -8.227 -20.317 1.00 81.81 109 ASN A C 1
ATOM 816 O O . ASN A 1 109 ? 9.877 -8.587 -19.574 1.00 81.81 109 ASN A O 1
ATOM 820 N N . PRO A 1 110 ? 8.914 -8.597 -21.610 1.00 80.88 110 PRO A N 1
ATOM 821 C CA . PRO A 1 110 ? 9.961 -9.409 -22.221 1.00 80.88 110 PRO A CA 1
ATOM 822 C C . PRO A 1 110 ? 11.248 -8.614 -22.471 1.00 80.88 110 PRO A C 1
ATOM 824 O O . PRO A 1 110 ? 12.285 -9.226 -22.720 1.00 80.88 110 PRO A O 1
ATOM 827 N N . ASP A 1 111 ? 11.199 -7.279 -22.416 1.00 84.56 111 ASP A N 1
ATOM 828 C CA . ASP A 1 111 ? 12.356 -6.417 -22.628 1.00 84.56 111 ASP A CA 1
ATOM 829 C C . ASP A 1 111 ? 12.980 -5.991 -21.286 1.00 84.56 111 ASP A C 1
ATOM 831 O O . ASP A 1 111 ? 12.461 -5.106 -20.600 1.00 84.56 111 ASP A O 1
ATOM 835 N N . PRO A 1 112 ? 14.123 -6.579 -20.891 1.00 82.69 112 PRO A N 1
ATOM 836 C CA . PRO A 1 112 ? 14.779 -6.253 -19.631 1.00 82.69 112 PRO A CA 1
ATOM 837 C C . PRO A 1 112 ? 15.497 -4.901 -19.629 1.00 82.69 112 PRO A C 1
ATOM 839 O O . PRO A 1 112 ? 16.020 -4.513 -18.581 1.00 82.69 112 PRO A O 1
ATOM 842 N N . ARG A 1 113 ? 15.595 -4.221 -20.780 1.00 83.19 113 ARG A N 1
ATOM 843 C CA . ARG A 1 113 ? 16.346 -2.965 -20.935 1.00 83.19 113 ARG A CA 1
ATOM 844 C C . ARG A 1 113 ? 15.466 -1.727 -20.851 1.00 83.19 113 ARG A C 1
ATOM 846 O O . ARG A 1 113 ? 16.001 -0.636 -20.686 1.00 83.19 113 ARG A O 1
ATOM 853 N N . ASN A 1 114 ? 14.151 -1.896 -20.959 1.00 87.94 114 ASN A N 1
ATOM 854 C CA . ASN A 1 114 ? 13.195 -0.802 -20.980 1.00 87.94 114 ASN A CA 1
ATOM 855 C C . ASN A 1 114 ? 12.166 -0.953 -19.863 1.00 87.94 114 ASN A C 1
ATOM 857 O O . ASN A 1 114 ? 11.680 -2.046 -19.577 1.00 87.94 114 ASN A O 1
ATOM 861 N N . LEU A 1 115 ? 11.798 0.174 -19.254 1.00 92.44 115 LEU A N 1
ATOM 862 C CA . LEU A 1 115 ? 10.699 0.224 -18.301 1.00 92.44 115 LEU A CA 1
ATOM 863 C C . LEU A 1 115 ? 9.366 0.234 -19.054 1.00 92.44 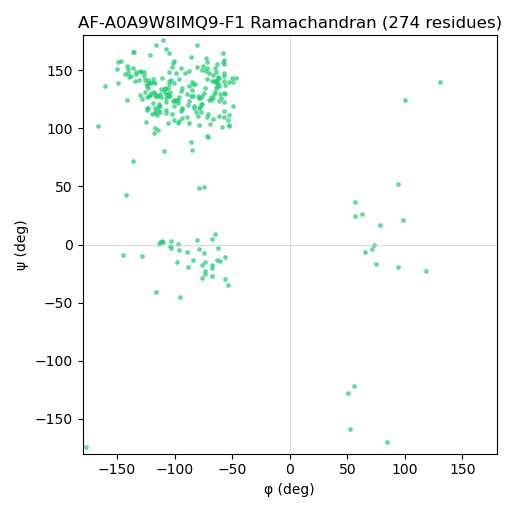115 LEU A C 1
ATOM 865 O O . LEU A 1 115 ? 9.063 1.192 -19.764 1.00 92.44 115 LEU A O 1
ATOM 869 N N . ALA A 1 116 ? 8.537 -0.787 -18.847 1.00 92.38 116 ALA A N 1
ATOM 870 C CA . ALA A 1 116 ? 7.165 -0.764 -19.342 1.00 92.38 116 ALA A CA 1
ATOM 871 C C . ALA A 1 116 ? 6.274 0.091 -18.422 1.00 92.38 116 ALA A C 1
ATOM 873 O O . ALA A 1 116 ? 6.196 -0.149 -17.216 1.00 92.38 116 ALA A O 1
ATOM 874 N N . VAL A 1 117 ? 5.576 1.080 -18.984 1.00 92.62 117 VAL A N 1
ATOM 875 C CA . VAL A 1 117 ? 4.592 1.894 -18.255 1.00 92.62 117 VAL A CA 1
ATOM 876 C C . VAL A 1 117 ? 3.196 1.386 -18.594 1.00 92.62 117 VAL A C 1
ATOM 878 O O . VAL A 1 117 ? 2.707 1.572 -19.708 1.00 92.62 117 VAL A O 1
ATOM 881 N N . LEU A 1 118 ? 2.567 0.708 -17.639 1.00 91.56 118 LEU A N 1
ATOM 882 C CA . LEU A 1 118 ? 1.237 0.136 -17.805 1.00 91.56 118 LEU A CA 1
ATOM 883 C C . LEU A 1 118 ? 0.148 1.205 -17.617 1.00 91.56 118 LEU A C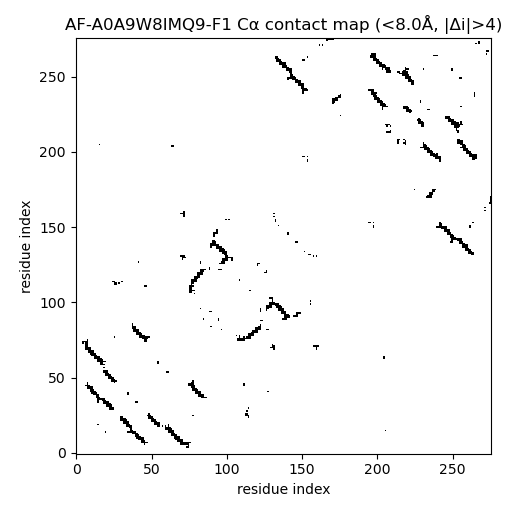 1
ATOM 885 O O . LEU A 1 118 ? 0.346 2.155 -16.851 1.00 91.56 118 LEU A O 1
ATOM 889 N N . PRO A 1 119 ? -1.031 1.039 -18.247 1.00 90.19 119 PRO A N 1
ATOM 890 C CA . PRO A 1 119 ? -2.157 1.942 -18.043 1.00 90.19 119 PRO A CA 1
ATOM 891 C C . PRO A 1 119 ? -2.542 2.049 -16.565 1.00 90.19 119 PRO A C 1
ATOM 893 O O . PRO A 1 119 ? -2.612 1.042 -15.853 1.00 90.19 119 PRO A O 1
ATOM 896 N N . GLY A 1 120 ? -2.812 3.275 -16.116 1.00 89.12 120 GLY A N 1
ATOM 897 C CA . GLY A 1 120 ? -3.292 3.532 -14.763 1.00 89.12 120 GLY A CA 1
ATOM 898 C C . GLY A 1 120 ? -4.668 2.910 -14.508 1.00 89.12 120 GLY A C 1
ATOM 899 O O . GLY A 1 120 ? -5.499 2.815 -15.411 1.00 89.12 120 GLY A O 1
ATOM 900 N N . ILE A 1 121 ? -4.907 2.506 -13.263 1.00 91.69 121 ILE A N 1
ATOM 901 C CA . ILE A 1 121 ? -6.137 1.840 -12.816 1.00 91.69 121 ILE A CA 1
ATOM 902 C C . ILE A 1 121 ? -6.826 2.631 -11.694 1.00 91.69 121 ILE A C 1
ATOM 904 O O . ILE A 1 121 ? -6.226 3.508 -11.068 1.00 91.69 121 ILE A O 1
ATOM 908 N N . THR A 1 122 ? -8.103 2.339 -11.428 1.00 87.88 122 THR A N 1
ATOM 909 C CA . THR A 1 122 ? -8.889 2.979 -10.353 1.00 87.88 122 THR A CA 1
ATOM 910 C C . THR A 1 122 ? -9.462 1.931 -9.398 1.00 87.88 122 THR A C 1
ATOM 912 O O . THR A 1 122 ? -10.020 0.924 -9.832 1.00 87.88 122 THR A O 1
ATOM 915 N N . ALA A 1 123 ? -9.377 2.191 -8.089 1.00 78.56 123 ALA A N 1
ATOM 916 C CA . ALA A 1 123 ? -9.695 1.227 -7.023 1.00 78.56 123 ALA A CA 1
ATOM 917 C C . ALA A 1 123 ? -11.181 0.814 -6.907 1.00 78.56 123 ALA A C 1
ATOM 919 O O . ALA A 1 123 ? -11.556 0.110 -5.973 1.00 78.56 123 ALA A O 1
ATOM 920 N N . SER A 1 124 ? -12.055 1.262 -7.813 1.00 74.25 124 SER A N 1
ATOM 921 C CA . SER A 1 124 ? -13.471 0.868 -7.839 1.00 74.25 124 SER A CA 1
ATOM 922 C C . SER A 1 124 ? -13.687 -0.567 -8.331 1.00 74.25 124 SER A C 1
ATOM 924 O O . SER A 1 124 ? -14.686 -1.178 -7.963 1.00 74.25 124 SER A O 1
ATOM 926 N N . SER A 1 125 ? -12.770 -1.105 -9.139 1.00 73.06 125 SER A N 1
ATOM 927 C CA . SER A 1 125 ? -12.881 -2.450 -9.726 1.00 73.06 125 SER A CA 1
ATOM 928 C C . SER A 1 125 ? -11.552 -3.195 -9.860 1.00 73.06 125 SER A C 1
ATOM 930 O O . SER A 1 125 ? -11.555 -4.373 -10.211 1.00 73.06 125 SER A O 1
ATOM 932 N N . GLN A 1 126 ? -10.421 -2.529 -9.616 1.00 87.88 126 GLN A N 1
ATOM 933 C CA . GLN A 1 126 ? -9.093 -3.067 -9.894 1.00 87.88 126 GLN A CA 1
ATOM 934 C C . GLN A 1 126 ? -8.124 -2.795 -8.747 1.00 87.88 126 GLN A C 1
ATOM 936 O O . GLN A 1 126 ? -8.241 -1.812 -8.016 1.00 87.88 126 GLN A O 1
ATOM 941 N N . VAL A 1 127 ? -7.149 -3.685 -8.623 1.00 92.81 127 VAL A N 1
ATOM 942 C CA . VAL A 1 127 ? -6.041 -3.637 -7.667 1.00 92.81 127 VAL A CA 1
ATOM 943 C C . VAL A 1 127 ? -4.760 -3.992 -8.413 1.00 92.81 127 VAL A C 1
ATOM 945 O O . VAL A 1 127 ? -4.821 -4.530 -9.518 1.00 92.81 127 VAL A O 1
ATOM 948 N N . PHE A 1 128 ? -3.603 -3.723 -7.818 1.00 92.75 128 PHE A N 1
ATOM 949 C CA . PHE A 1 128 ? -2.359 -4.297 -8.310 1.00 92.75 128 PHE A CA 1
ATOM 950 C C . PHE A 1 128 ? -2.383 -5.809 -8.129 1.00 92.75 128 PHE A C 1
ATOM 952 O O . PHE A 1 128 ? -2.662 -6.322 -7.045 1.00 92.75 128 PHE A O 1
ATOM 959 N N . GLU A 1 129 ? -2.081 -6.514 -9.203 1.00 90.88 129 GLU A N 1
ATOM 960 C CA . GLU A 1 129 ? -2.052 -7.966 -9.218 1.00 90.88 129 GLU A CA 1
ATOM 961 C C . GLU A 1 129 ? -0.617 -8.409 -8.927 1.00 90.88 129 GLU A C 1
ATOM 963 O O . GLU A 1 129 ? 0.313 -8.068 -9.661 1.00 90.88 129 GLU A O 1
ATOM 968 N N . LEU A 1 130 ? -0.434 -9.108 -7.809 1.00 88.81 130 LEU A N 1
ATOM 969 C CA . LEU A 1 130 ? 0.857 -9.619 -7.357 1.00 88.81 130 LEU A CA 1
ATOM 970 C C . LEU A 1 130 ? 0.920 -11.124 -7.602 1.00 88.81 130 LEU A C 1
ATOM 972 O O . LEU A 1 130 ? -0.090 -11.819 -7.510 1.00 88.81 130 LEU A O 1
ATOM 976 N N . ASP A 1 131 ? 2.109 -11.646 -7.867 1.00 84.94 131 ASP A N 1
ATOM 977 C CA . ASP A 1 131 ? 2.320 -13.093 -7.949 1.00 84.94 131 ASP A CA 1
ATOM 978 C C . ASP A 1 131 ? 2.546 -13.739 -6.567 1.00 84.94 131 ASP A C 1
ATOM 980 O O . ASP A 1 131 ? 2.464 -14.955 -6.414 1.00 84.94 131 ASP A O 1
ATOM 984 N N . SER A 1 132 ? 2.790 -12.915 -5.550 1.00 84.00 132 SER A N 1
ATOM 985 C CA . SER A 1 132 ? 2.916 -13.323 -4.154 1.00 84.00 132 SER A CA 1
ATOM 986 C C . SER A 1 132 ? 1.556 -13.354 -3.455 1.00 84.00 132 SER A C 1
ATOM 988 O O . SER A 1 132 ? 0.682 -12.534 -3.734 1.00 84.00 132 SER A O 1
ATOM 990 N N . ASP A 1 133 ? 1.394 -14.250 -2.473 1.00 88.00 133 ASP A N 1
ATOM 991 C CA . ASP A 1 133 ? 0.179 -14.383 -1.647 1.00 88.00 133 ASP A CA 1
ATOM 992 C C . ASP A 1 133 ? 0.034 -13.259 -0.590 1.00 88.00 133 ASP A C 1
ATOM 994 O O . ASP A 1 133 ? -0.176 -13.480 0.608 1.00 88.00 133 ASP A O 1
ATOM 998 N N . VAL A 1 134 ? 0.185 -12.016 -1.040 1.00 91.88 134 VAL A N 1
ATOM 999 C CA . VAL A 1 134 ? 0.138 -10.801 -0.232 1.00 91.88 134 VAL A CA 1
ATOM 1000 C C . VAL A 1 134 ? -1.061 -9.965 -0.653 1.00 91.88 134 VAL A C 1
ATOM 1002 O O . VAL A 1 134 ? -1.233 -9.629 -1.822 1.00 91.88 134 VAL A O 1
ATOM 1005 N N . HIS A 1 135 ? -1.872 -9.590 0.328 1.00 95.00 135 HIS A N 1
ATOM 1006 C CA . HIS A 1 135 ? -2.953 -8.634 0.163 1.00 95.00 135 HIS A CA 1
ATOM 1007 C C . HIS A 1 135 ? -2.572 -7.349 0.889 1.00 95.00 135 HIS A C 1
ATOM 1009 O O . HIS A 1 135 ? -2.152 -7.377 2.047 1.00 95.00 135 HIS A O 1
ATOM 1015 N N . VAL A 1 136 ? -2.730 -6.215 0.220 1.00 97.00 136 VAL A N 1
ATOM 1016 C CA . VAL A 1 136 ? -2.426 -4.899 0.785 1.00 97.00 136 VAL A CA 1
ATOM 1017 C C . VAL A 1 136 ? -3.683 -4.062 0.759 1.00 97.00 136 VAL A C 1
ATOM 1019 O O . VAL A 1 136 ? -4.325 -3.926 -0.282 1.00 97.00 136 VAL A O 1
ATOM 1022 N N . TYR A 1 137 ? -4.003 -3.460 1.895 1.00 96.75 137 TYR A N 1
ATOM 1023 C CA . TYR A 1 137 ? -5.162 -2.604 2.066 1.00 96.75 137 TYR A CA 1
ATOM 1024 C C . TYR A 1 137 ? -4.750 -1.254 2.631 1.00 96.75 137 TYR A C 1
ATOM 1026 O O . TYR A 1 137 ? -3.834 -1.156 3.447 1.00 96.75 137 TYR A O 1
ATOM 1034 N N . ILE A 1 138 ? -5.489 -0.216 2.261 1.00 95.38 138 ILE A N 1
ATOM 1035 C CA . ILE A 1 138 ? -5.433 1.095 2.904 1.00 95.38 138 ILE A CA 1
ATOM 1036 C C . ILE A 1 138 ? -6.790 1.431 3.493 1.00 95.38 138 ILE A C 1
ATOM 1038 O O . ILE A 1 138 ? -7.835 1.205 2.880 1.00 95.38 138 ILE A O 1
ATOM 1042 N N . CYS A 1 139 ? -6.776 2.020 4.678 1.00 95.50 139 CYS A N 1
ATOM 1043 C CA . CYS A 1 139 ? -7.981 2.496 5.330 1.00 95.50 139 CYS A CA 1
ATOM 1044 C C . CYS A 1 139 ? -7.721 3.856 5.970 1.00 95.50 139 CYS A C 1
ATOM 1046 O O . CYS A 1 139 ? -6.634 4.150 6.470 1.00 95.50 139 CYS A O 1
ATOM 1048 N N . ARG A 1 140 ? -8.750 4.696 5.944 1.00 94.44 140 ARG A N 1
ATOM 1049 C CA . ARG A 1 140 ? -8.865 5.932 6.700 1.00 94.44 140 ARG A CA 1
ATOM 1050 C C . ARG A 1 140 ? -10.088 5.827 7.596 1.00 94.44 140 ARG A C 1
ATOM 1052 O O . ARG A 1 140 ? -11.211 5.857 7.106 1.00 94.44 140 ARG A O 1
ATOM 1059 N N . LEU A 1 141 ? -9.878 5.774 8.899 1.00 94.94 141 LEU A N 1
ATOM 1060 C CA . LEU A 1 141 ? -10.925 5.544 9.883 1.00 94.94 141 LEU A CA 1
ATOM 1061 C C . LEU A 1 141 ? -11.225 6.841 10.639 1.00 94.94 141 LEU A C 1
ATOM 1063 O O . LEU A 1 141 ? -10.323 7.453 11.216 1.00 94.94 141 LEU A O 1
ATOM 1067 N N . VAL A 1 142 ? -12.476 7.300 10.620 1.00 94.44 142 VAL A N 1
ATOM 1068 C CA . VAL A 1 142 ? -12.900 8.464 11.420 1.00 94.44 142 VAL A CA 1
ATOM 1069 C C . VAL A 1 142 ? -12.974 8.104 12.908 1.00 94.44 142 VAL A C 1
ATOM 1071 O O . VAL A 1 142 ? -13.054 6.917 13.222 1.00 94.44 142 VAL A O 1
ATOM 1074 N N . PRO A 1 143 ? -12.944 9.089 13.825 1.00 93.31 143 PRO A N 1
ATOM 1075 C CA . PRO A 1 143 ? -13.117 8.832 15.253 1.00 93.31 143 PRO A CA 1
ATOM 1076 C C . PRO A 1 143 ? -14.341 7.960 15.542 1.00 93.31 143 PRO A C 1
ATOM 1078 O O . PRO A 1 143 ? -15.387 8.126 14.913 1.00 93.31 143 PRO A O 1
ATOM 1081 N N . CYS A 1 144 ? -14.191 7.028 16.481 1.00 94.44 144 CYS A N 1
ATOM 1082 C CA . CYS A 1 144 ? -15.196 6.053 16.913 1.00 94.44 144 CYS A CA 1
ATOM 1083 C C . CYS A 1 144 ? -15.628 5.006 15.873 1.00 94.44 144 CYS A C 1
ATOM 1085 O O . CYS A 1 144 ? -16.354 4.082 16.241 1.00 94.44 144 CYS A O 1
ATOM 1087 N N . ALA A 1 145 ? -15.193 5.103 14.612 1.00 96.94 145 ALA A N 1
ATOM 1088 C CA . ALA A 1 145 ? -15.519 4.104 13.603 1.00 96.94 145 ALA A CA 1
ATOM 1089 C C . ALA A 1 145 ? -14.709 2.819 13.795 1.00 96.94 145 ALA A C 1
ATOM 1091 O O . ALA A 1 145 ? -13.588 2.826 14.310 1.00 96.94 145 ALA A O 1
ATOM 1092 N N . THR A 1 146 ? -15.287 1.722 13.319 1.00 97.19 146 THR A N 1
ATOM 1093 C CA . THR A 1 146 ? -14.691 0.391 13.334 1.00 97.19 146 THR A CA 1
ATOM 1094 C C . THR A 1 146 ? -14.702 -0.173 11.925 1.00 97.19 146 THR A C 1
ATOM 1096 O O . THR A 1 146 ? -15.670 0.007 11.188 1.00 97.19 146 THR A O 1
ATOM 1099 N N . VAL A 1 147 ? -13.633 -0.870 11.562 1.00 97.31 147 VAL A N 1
ATOM 1100 C CA . VAL A 1 147 ? -13.565 -1.681 10.351 1.00 97.31 147 VAL A CA 1
ATOM 1101 C C . VAL A 1 147 ? -13.136 -3.093 10.729 1.00 97.31 147 VAL A C 1
ATOM 1103 O O . VAL A 1 147 ? -12.348 -3.273 11.655 1.00 97.31 147 VAL A O 1
ATOM 1106 N N . ASN A 1 148 ? -13.662 -4.092 10.029 1.00 95.88 148 ASN A N 1
ATOM 1107 C CA . ASN A 1 148 ? -13.256 -5.478 10.210 1.00 95.88 148 ASN A CA 1
ATOM 1108 C C . ASN A 1 148 ? -12.436 -5.926 8.999 1.00 95.88 148 ASN A C 1
ATOM 1110 O O . ASN A 1 148 ? -12.827 -5.678 7.857 1.00 95.88 148 ASN A O 1
ATOM 1114 N N . HIS A 1 149 ? -11.312 -6.585 9.258 1.00 95.62 149 HIS A N 1
ATOM 1115 C CA . HIS A 1 149 ? -10.527 -7.300 8.254 1.00 95.62 149 HIS A CA 1
ATOM 1116 C C . HIS A 1 149 ? -10.746 -8.796 8.439 1.00 95.62 149 HIS A C 1
ATOM 1118 O O . HIS A 1 149 ? -10.604 -9.286 9.553 1.00 95.62 149 HIS A O 1
ATOM 1124 N N . THR A 1 150 ? -11.077 -9.515 7.371 1.00 94.69 150 THR A N 1
ATOM 1125 C CA . THR A 1 150 ? -11.107 -10.984 7.396 1.00 94.69 150 THR A CA 1
ATOM 1126 C C . THR A 1 150 ? -9.846 -11.485 6.724 1.00 94.69 150 THR A C 1
ATOM 1128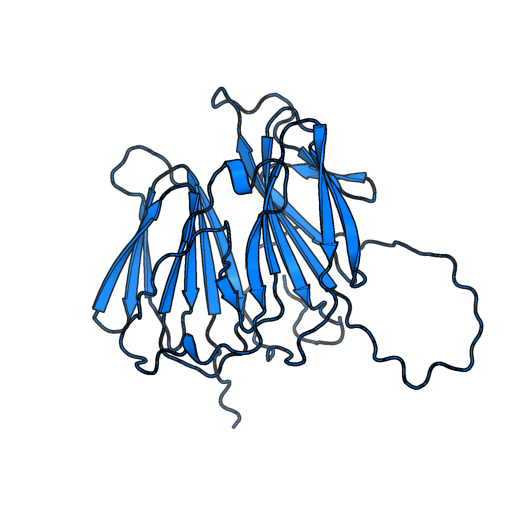 O O . THR A 1 150 ? -9.580 -11.111 5.581 1.00 94.69 150 THR A O 1
ATOM 1131 N N . THR A 1 151 ? -9.062 -12.295 7.429 1.00 91.69 151 THR A N 1
ATOM 1132 C CA . THR A 1 151 ? -7.801 -12.791 6.886 1.00 91.69 151 THR A CA 1
ATOM 1133 C C . THR A 1 151 ? -8.023 -13.656 5.662 1.00 91.69 151 THR A C 1
ATOM 1135 O O . THR A 1 151 ? -8.971 -14.446 5.600 1.00 91.69 151 THR A O 1
ATOM 1138 N N . ALA A 1 152 ? -7.136 -13.511 4.683 1.00 88.12 152 ALA A N 1
ATOM 1139 C CA . ALA A 1 152 ? -7.211 -14.287 3.460 1.00 88.12 152 ALA A CA 1
ATOM 1140 C C . ALA A 1 152 ? -7.176 -15.789 3.782 1.00 88.12 152 ALA A C 1
ATOM 1142 O O . ALA A 1 152 ? -6.309 -16.275 4.511 1.00 88.12 152 ALA A O 1
ATOM 1143 N N . THR A 1 153 ? -8.123 -16.538 3.220 1.00 81.19 153 THR A N 1
ATOM 1144 C CA . THR A 1 153 ? -8.043 -18.001 3.191 1.00 81.19 153 THR A CA 1
ATOM 1145 C C . THR A 1 153 ? -6.875 -18.387 2.289 1.00 81.19 153 THR A C 1
ATOM 1147 O O . THR A 1 153 ? -6.828 -17.908 1.156 1.00 81.19 153 THR A O 1
ATOM 1150 N N . ALA A 1 154 ? -5.938 -19.204 2.774 1.00 59.72 154 ALA A N 1
ATOM 1151 C CA . ALA A 1 154 ? -4.749 -19.594 2.019 1.00 59.72 154 ALA A CA 1
ATOM 1152 C C . ALA A 1 154 ? -5.166 -20.244 0.690 1.00 59.72 154 ALA A C 1
ATOM 1154 O O . ALA A 1 154 ? -5.823 -21.284 0.684 1.00 59.72 154 ALA A O 1
ATOM 1155 N N . ARG A 1 155 ? -4.842 -19.603 -0.438 1.00 55.94 155 ARG A N 1
ATOM 1156 C CA . ARG A 1 155 ? -5.242 -20.087 -1.773 1.00 55.94 155 ARG A CA 1
ATOM 1157 C C . ARG A 1 155 ? -4.093 -20.210 -2.769 1.00 55.94 155 ARG A C 1
ATOM 1159 O O . ARG A 1 155 ? -4.301 -20.806 -3.820 1.00 55.94 155 ARG A O 1
ATOM 1166 N N . CYS A 1 156 ? -2.896 -19.707 -2.465 1.00 43.91 156 CYS A N 1
ATOM 1167 C CA . CYS A 1 156 ? -1.777 -19.766 -3.405 1.00 43.91 156 CYS A CA 1
ATOM 1168 C C . CYS A 1 156 ? -0.814 -20.918 -3.090 1.00 43.91 156 CYS A C 1
ATOM 1170 O O . CYS A 1 156 ? -0.262 -21.014 -1.997 1.00 43.91 156 CYS A O 1
ATOM 1172 N N . ALA A 1 157 ? -0.614 -21.784 -4.087 1.00 42.16 157 ALA A N 1
ATOM 1173 C CA . ALA A 1 157 ? 0.236 -22.975 -4.036 1.00 42.16 157 ALA A CA 1
ATOM 1174 C C . ALA A 1 157 ? 1.742 -22.683 -4.193 1.00 42.16 157 ALA A C 1
ATOM 1176 O O . ALA A 1 157 ? 2.551 -23.598 -4.072 1.00 42.16 157 ALA A O 1
ATOM 1177 N N . ASN A 1 158 ? 2.125 -21.427 -4.440 1.00 44.59 158 ASN A N 1
ATOM 1178 C CA . ASN A 1 158 ? 3.511 -21.056 -4.703 1.00 44.59 158 ASN A CA 1
ATOM 1179 C C . ASN A 1 158 ? 4.092 -20.346 -3.477 1.00 44.59 158 ASN A C 1
ATOM 1181 O O . ASN A 1 158 ? 3.773 -19.189 -3.204 1.00 44.59 158 ASN A O 1
ATOM 1185 N N . GLU A 1 159 ? 4.929 -21.052 -2.716 1.00 41.88 159 GLU A N 1
ATOM 1186 C CA . GLU A 1 159 ? 5.793 -20.409 -1.726 1.00 41.88 159 GLU A CA 1
ATOM 1187 C C . GLU A 1 159 ? 6.802 -19.509 -2.454 1.00 41.88 159 GLU A C 1
ATOM 1189 O O . GLU A 1 159 ? 7.437 -19.963 -3.412 1.00 41.88 159 GLU A O 1
ATOM 1194 N N . PRO A 1 160 ? 6.984 -18.243 -2.037 1.00 39.50 160 PRO A N 1
ATOM 1195 C CA . PRO A 1 160 ? 8.088 -17.453 -2.552 1.00 39.50 160 PRO A CA 1
ATOM 1196 C C . PRO A 1 160 ? 9.414 -18.104 -2.111 1.00 39.50 160 PRO A C 1
ATOM 1198 O O . PRO A 1 160 ? 9.521 -18.534 -0.960 1.00 39.50 160 PRO A O 1
ATOM 1201 N N . PRO A 1 161 ? 10.449 -18.165 -2.973 1.00 35.31 161 PRO A N 1
ATOM 1202 C CA . PRO A 1 161 ? 11.781 -18.604 -2.551 1.00 35.31 161 PRO A CA 1
ATOM 1203 C C . PRO A 1 161 ? 12.290 -17.710 -1.409 1.00 35.31 161 PRO A C 1
ATOM 1205 O O . PRO A 1 161 ? 11.843 -16.574 -1.278 1.00 35.31 161 PRO A O 1
ATOM 1208 N N . ILE A 1 162 ? 13.221 -18.174 -0.574 1.00 36.97 162 ILE A N 1
ATOM 1209 C CA . ILE A 1 162 ? 13.805 -17.416 0.555 1.00 36.97 162 ILE A CA 1
ATOM 1210 C C . ILE A 1 162 ? 15.015 -16.602 0.044 1.00 36.97 162 ILE A C 1
ATOM 1212 O O . ILE A 1 162 ? 15.762 -17.092 -0.790 1.00 36.97 162 ILE A O 1
ATOM 1216 N N . PHE A 1 163 ? 15.168 -15.332 0.450 1.00 36.22 163 PHE A N 1
ATOM 1217 C CA . PHE A 1 163 ? 16.334 -14.473 0.137 1.00 36.22 163 PHE A CA 1
ATOM 1218 C C . PHE A 1 163 ? 16.533 -13.492 1.293 1.00 36.22 163 PHE A C 1
ATOM 1220 O O . PHE A 1 163 ? 15.552 -12.938 1.795 1.00 36.22 163 PHE A O 1
ATOM 1227 N N . GLU A 1 164 ? 17.786 -13.262 1.671 1.00 32.62 164 GLU A N 1
ATOM 1228 C CA . GLU A 1 164 ? 18.183 -12.333 2.729 1.00 32.62 164 GLU A CA 1
ATOM 1229 C C . GLU A 1 164 ? 18.089 -10.874 2.243 1.00 32.62 164 GLU A C 1
ATOM 1231 O O . GLU A 1 164 ? 18.744 -10.484 1.277 1.00 32.62 164 GLU A O 1
ATOM 1236 N N . ILE A 1 165 ? 17.280 -10.045 2.913 1.00 34.69 165 ILE A N 1
ATOM 1237 C CA . ILE A 1 165 ? 17.257 -8.585 2.718 1.00 34.69 165 ILE A CA 1
ATOM 1238 C C . ILE A 1 165 ? 17.989 -7.940 3.908 1.00 34.69 165 ILE A C 1
ATOM 1240 O O . ILE A 1 165 ? 17.691 -8.287 5.055 1.00 34.69 165 ILE A O 1
ATOM 1244 N N . PRO A 1 166 ? 18.935 -7.003 3.695 1.00 29.12 166 PRO A N 1
ATOM 1245 C CA . PRO A 1 166 ? 19.634 -6.336 4.789 1.00 29.12 166 PRO A CA 1
ATOM 1246 C C . PRO A 1 166 ? 18.680 -5.519 5.682 1.00 29.12 166 PRO A C 1
ATOM 1248 O O . PRO A 1 166 ? 17.757 -4.850 5.222 1.00 29.12 166 PRO A O 1
ATOM 1251 N N . LYS A 1 167 ? 18.932 -5.602 6.992 1.00 30.61 167 LYS A N 1
ATOM 1252 C CA . LYS A 1 167 ? 18.048 -5.210 8.103 1.00 30.61 167 LYS A CA 1
ATOM 1253 C C . LYS A 1 167 ? 17.696 -3.712 8.106 1.00 30.61 167 LYS A C 1
ATOM 1255 O O . LYS A 1 167 ? 18.584 -2.872 8.245 1.00 30.61 167 LYS A O 1
ATOM 1260 N N . LEU A 1 168 ? 16.401 -3.382 8.085 1.00 30.95 168 LEU A N 1
ATOM 1261 C CA . LEU A 1 168 ? 15.856 -2.050 8.397 1.00 30.95 168 LEU A CA 1
ATOM 1262 C C . LEU A 1 168 ? 15.208 -2.073 9.797 1.00 30.95 168 LEU A C 1
ATOM 1264 O O . LEU A 1 168 ? 14.636 -3.076 10.198 1.00 30.95 168 LEU A O 1
ATOM 1268 N N . ARG A 1 169 ? 15.375 -0.999 10.583 1.00 34.03 169 ARG A N 1
ATOM 1269 C CA . ARG A 1 169 ? 15.112 -0.960 12.041 1.00 34.03 169 ARG A CA 1
ATOM 1270 C C . ARG A 1 169 ? 13.635 -1.217 12.437 1.00 34.03 169 ARG A C 1
ATOM 1272 O O . ARG A 1 169 ? 12.713 -0.761 11.776 1.00 34.03 169 ARG A O 1
ATOM 1279 N N . ARG A 1 170 ? 13.493 -1.903 13.584 1.00 36.19 170 ARG A N 1
ATOM 1280 C CA . ARG A 1 170 ? 12.338 -2.616 14.185 1.00 36.19 170 ARG A CA 1
ATOM 1281 C C . ARG A 1 170 ? 10.981 -1.896 14.290 1.00 36.19 170 ARG A C 1
ATOM 1283 O O . ARG A 1 170 ? 10.907 -0.767 14.763 1.00 36.19 170 ARG A O 1
ATOM 1290 N N . ALA A 1 171 ? 9.916 -2.682 14.087 1.00 39.50 171 ALA A N 1
ATOM 1291 C CA . ALA A 1 171 ? 8.569 -2.487 14.643 1.00 39.50 171 ALA A CA 1
ATOM 1292 C C . ALA A 1 171 ? 8.314 -3.439 15.839 1.00 39.50 171 ALA A C 1
ATOM 1294 O O . ALA A 1 171 ? 8.893 -4.526 15.921 1.00 39.50 171 ALA A O 1
ATOM 1295 N N . THR A 1 172 ? 7.443 -3.050 16.774 1.00 38.28 172 THR A N 1
ATOM 1296 C CA . THR A 1 172 ? 7.111 -3.837 17.976 1.00 38.28 172 THR A CA 1
ATOM 1297 C C . THR A 1 172 ? 6.340 -5.111 17.604 1.00 38.28 172 THR A C 1
ATOM 1299 O O . THR A 1 172 ? 5.294 -5.059 16.961 1.00 38.28 172 THR A O 1
ATOM 1302 N N . THR A 1 173 ? 6.845 -6.277 18.018 1.00 39.84 173 THR A N 1
ATOM 1303 C CA . THR A 1 173 ? 6.208 -7.587 17.786 1.00 39.84 173 THR A CA 1
ATOM 1304 C C . THR A 1 173 ? 5.483 -8.032 19.052 1.00 39.84 173 THR A C 1
ATOM 1306 O O . THR A 1 173 ? 6.103 -8.129 20.109 1.00 39.84 173 THR A O 1
ATOM 1309 N N . THR A 1 174 ? 4.186 -8.325 18.967 1.00 34.81 174 THR A N 1
ATOM 1310 C CA . THR A 1 174 ? 3.401 -8.877 20.084 1.00 34.81 174 THR A CA 1
ATOM 1311 C C . THR A 1 174 ? 2.795 -10.210 19.659 1.00 34.81 174 THR A C 1
ATOM 1313 O O . THR A 1 174 ? 2.166 -10.308 18.608 1.00 34.81 174 THR A O 1
ATOM 1316 N N . MET A 1 175 ? 2.995 -11.263 20.457 1.00 34.78 175 MET A N 1
ATOM 1317 C CA . MET A 1 175 ? 2.406 -12.576 20.182 1.00 34.78 175 MET A CA 1
ATOM 1318 C C . MET A 1 175 ? 0.930 -12.568 20.598 1.00 34.78 175 MET A C 1
ATOM 1320 O O . MET A 1 175 ? 0.624 -12.388 21.775 1.00 34.78 175 MET A O 1
ATOM 1324 N N . SER A 1 176 ? 0.011 -12.772 19.651 1.00 39.16 176 SER A N 1
ATOM 1325 C CA . SER A 1 176 ? -1.407 -12.970 19.972 1.00 39.16 176 SER A CA 1
ATOM 1326 C C . SER A 1 176 ? -1.616 -14.393 20.492 1.00 39.16 176 SER A C 1
ATOM 1328 O O . SER A 1 176 ? -1.318 -15.363 19.799 1.00 39.16 176 SER A O 1
ATOM 1330 N N . THR A 1 177 ? -2.123 -14.529 21.718 1.00 35.31 177 THR A N 1
ATOM 1331 C CA . THR A 1 177 ? -2.534 -15.814 22.302 1.00 35.31 177 THR A CA 1
ATOM 1332 C C . THR A 1 177 ? -4.051 -15.860 22.414 1.00 35.31 177 THR A C 1
ATOM 1334 O O . THR A 1 177 ? -4.627 -15.656 23.476 1.00 35.31 177 THR A O 1
ATOM 1337 N N . THR A 1 178 ? -4.737 -16.156 21.314 1.00 36.03 178 THR A N 1
ATOM 1338 C CA . THR A 1 178 ? -6.143 -16.576 21.387 1.00 36.03 178 THR A CA 1
ATOM 1339 C C . THR A 1 178 ? -6.165 -18.084 21.658 1.00 36.03 178 THR A C 1
ATOM 1341 O O . THR A 1 178 ? -6.243 -18.897 20.743 1.00 36.03 178 THR A O 1
ATOM 1344 N N . ARG A 1 179 ? -5.996 -18.483 22.928 1.00 36.59 179 ARG A N 1
ATOM 1345 C CA . ARG A 1 179 ? -6.170 -19.882 23.356 1.00 36.59 179 ARG A CA 1
ATOM 1346 C C . ARG A 1 179 ? -7.665 -20.176 23.503 1.00 36.59 179 ARG A C 1
ATOM 1348 O O . ARG A 1 179 ? -8.272 -19.778 24.491 1.00 36.59 179 ARG A O 1
ATOM 1355 N N . GLY A 1 180 ? -8.244 -20.877 22.531 1.00 34.34 180 GLY A N 1
ATOM 1356 C CA . GLY A 1 180 ? -9.487 -21.623 22.744 1.00 34.34 180 GLY A CA 1
ATOM 1357 C C . GLY A 1 180 ? -9.237 -22.863 23.621 1.00 34.34 180 GLY A C 1
ATOM 1358 O O . GLY A 1 180 ? -8.094 -23.327 23.699 1.00 34.34 180 GLY A O 1
ATOM 1359 N N . PRO A 1 181 ? -10.264 -23.403 24.301 1.00 35.09 181 PRO A N 1
ATOM 1360 C CA . PRO A 1 181 ? -10.117 -24.595 25.129 1.00 35.09 181 PRO A CA 1
ATOM 1361 C C . PRO A 1 181 ? -9.847 -25.822 24.247 1.00 35.09 181 PRO A C 1
ATOM 1363 O O . PRO A 1 181 ? -10.581 -26.105 23.302 1.00 35.09 181 PRO A O 1
ATOM 1366 N N . VAL A 1 182 ? -8.767 -26.543 24.555 1.00 35.16 182 VAL A N 1
ATOM 1367 C CA . VAL A 1 182 ? -8.355 -27.769 23.863 1.00 35.16 182 VAL A CA 1
ATOM 1368 C C . VAL A 1 182 ? -9.068 -28.947 24.520 1.00 35.16 182 VAL A C 1
ATOM 1370 O O . VAL A 1 182 ? -8.681 -29.378 25.603 1.00 35.16 182 VAL A O 1
ATOM 1373 N N . HIS A 1 183 ? -10.095 -29.482 23.864 1.00 35.41 183 HIS A N 1
ATOM 1374 C CA . HIS A 1 183 ? -10.532 -30.850 24.125 1.00 35.41 183 HIS A CA 1
ATOM 1375 C C . HIS A 1 183 ? -9.593 -31.803 23.383 1.00 35.41 183 HIS A C 1
ATOM 1377 O O . HIS A 1 183 ? -9.571 -31.857 22.154 1.00 35.41 183 HIS A O 1
ATOM 1383 N N . THR A 1 184 ? -8.787 -32.537 24.144 1.00 38.34 184 THR A N 1
ATOM 1384 C CA . THR A 1 184 ? -7.999 -33.672 23.664 1.00 38.34 184 THR A CA 1
ATOM 1385 C C . THR A 1 184 ? -8.927 -34.829 23.318 1.00 38.34 184 THR A C 1
ATOM 1387 O O . THR A 1 184 ? -9.376 -35.531 24.215 1.00 38.34 184 THR A O 1
ATOM 1390 N N . ASN A 1 185 ? -9.154 -35.047 22.025 1.00 32.34 185 ASN A N 1
ATOM 1391 C CA . ASN A 1 185 ? -9.383 -36.378 21.471 1.00 32.34 185 ASN A CA 1
ATOM 1392 C C . ASN A 1 185 ? -8.362 -36.578 20.349 1.00 32.34 185 ASN A C 1
ATOM 1394 O O . ASN A 1 185 ? -8.425 -35.946 19.296 1.00 32.34 185 ASN A O 1
ATOM 1398 N N . GLN A 1 186 ? -7.353 -37.394 20.652 1.00 43.03 186 GLN A N 1
ATOM 1399 C CA . GLN A 1 186 ? -6.453 -37.979 19.670 1.00 43.03 186 GLN A CA 1
ATOM 1400 C C . GLN A 1 186 ? -7.203 -39.067 18.898 1.00 43.03 186 GLN A C 1
ATOM 1402 O O . GLN A 1 186 ? -8.005 -39.780 19.491 1.00 43.03 186 GLN A O 1
ATOM 1407 N N . GLN A 1 187 ? -6.803 -39.225 17.635 1.00 39.41 187 GLN A N 1
ATOM 1408 C CA . GLN A 1 187 ? -7.246 -40.184 16.612 1.00 39.41 187 GLN A CA 1
ATOM 1409 C C . GLN A 1 187 ? -8.249 -39.579 15.609 1.00 39.41 187 GLN A C 1
ATOM 1411 O O . GLN A 1 187 ? -9.255 -38.998 15.989 1.00 39.41 187 GLN A O 1
ATOM 1416 N N . ASP A 1 188 ? -7.879 -39.680 14.323 1.00 34.78 188 ASP A N 1
ATOM 1417 C CA . ASP A 1 188 ? -8.587 -39.259 13.093 1.00 34.78 188 ASP A CA 1
ATOM 1418 C C . ASP A 1 188 ? -8.301 -37.867 12.485 1.00 34.78 188 ASP A C 1
ATOM 1420 O O . ASP A 1 188 ? -9.208 -37.116 12.127 1.00 34.78 188 ASP A O 1
ATOM 1424 N N . ALA A 1 189 ? -7.024 -37.526 12.252 1.00 36.78 189 ALA A N 1
ATOM 1425 C CA . ALA A 1 189 ? -6.671 -36.373 11.403 1.00 36.78 189 ALA A CA 1
ATOM 1426 C C . ALA A 1 189 ? -5.427 -36.586 10.517 1.00 36.78 189 ALA A C 1
ATOM 1428 O O . ALA A 1 189 ? -4.596 -35.692 10.370 1.00 36.78 189 ALA A O 1
ATOM 1429 N N . ALA A 1 190 ? -5.290 -37.753 9.889 1.00 36.66 190 ALA A N 1
ATOM 1430 C CA . ALA A 1 190 ? -4.439 -37.878 8.706 1.00 36.66 190 ALA A CA 1
ATOM 1431 C C . ALA A 1 190 ? -5.264 -37.414 7.488 1.00 36.66 190 ALA A C 1
ATOM 1433 O O . ALA A 1 190 ? -6.308 -37.996 7.224 1.00 36.66 190 ALA A O 1
ATOM 1434 N N . HIS A 1 191 ? -4.815 -36.363 6.786 1.00 36.12 191 HIS A N 1
ATOM 1435 C CA . HIS A 1 191 ? -5.429 -35.714 5.599 1.00 36.12 191 HIS A CA 1
ATOM 1436 C C . HIS A 1 191 ? -6.269 -34.432 5.776 1.00 36.12 191 HIS A C 1
ATOM 1438 O O . HIS A 1 191 ? -6.976 -34.045 4.847 1.00 36.12 191 HIS A O 1
ATOM 1444 N N . ARG A 1 192 ? -6.127 -33.665 6.866 1.00 38.66 192 ARG A N 1
ATOM 1445 C CA . ARG A 1 192 ? -6.458 -32.225 6.796 1.00 38.66 192 ARG A CA 1
ATOM 1446 C C . ARG A 1 192 ? -5.207 -31.469 6.371 1.00 38.66 192 ARG A C 1
ATOM 1448 O O . ARG A 1 192 ? -4.247 -31.412 7.133 1.00 38.66 192 ARG A O 1
ATOM 1455 N N . GLY A 1 193 ? -5.199 -30.945 5.144 1.00 40.75 193 GLY A N 1
ATOM 1456 C CA . GLY A 1 193 ? -4.152 -30.034 4.689 1.00 40.75 193 GLY A CA 1
ATOM 1457 C C . GLY A 1 193 ? -3.966 -28.948 5.743 1.00 40.75 193 GLY A C 1
ATOM 1458 O O . GLY A 1 193 ? -4.928 -28.272 6.094 1.00 40.75 193 GLY A O 1
ATOM 1459 N N . LEU A 1 194 ? -2.766 -28.859 6.318 1.00 51.75 194 LEU A N 1
ATOM 1460 C CA . LEU A 1 194 ? -2.423 -27.839 7.303 1.00 51.75 194 LEU A CA 1
ATOM 1461 C C . LEU A 1 194 ? -2.634 -26.479 6.639 1.00 51.75 194 LEU A C 1
ATOM 1463 O O . LEU A 1 194 ? -1.812 -26.051 5.828 1.00 51.75 194 LEU A O 1
ATOM 1467 N N . GLU A 1 195 ? -3.759 -25.830 6.937 1.00 57.94 195 GLU A N 1
ATOM 1468 C CA . GLU A 1 195 ? -4.000 -24.460 6.510 1.00 57.94 195 GLU A CA 1
ATOM 1469 C C . GLU A 1 195 ? -2.858 -23.610 7.062 1.00 57.94 195 GLU A C 1
ATOM 1471 O O . GLU A 1 195 ? -2.708 -23.437 8.275 1.00 57.94 195 GLU A O 1
ATOM 1476 N N . LYS A 1 196 ? -1.989 -23.145 6.160 1.00 76.12 196 LYS A N 1
ATOM 1477 C CA . LYS A 1 196 ? -0.828 -22.347 6.539 1.00 76.12 196 LYS A CA 1
ATOM 1478 C C . LYS A 1 196 ? -1.332 -21.094 7.246 1.00 76.12 196 LYS A C 1
ATOM 1480 O O . LYS A 1 196 ? -2.184 -20.376 6.721 1.00 76.12 196 LYS A O 1
ATOM 1485 N N . SER A 1 197 ? -0.817 -20.848 8.450 1.00 87.38 197 SER A N 1
ATOM 1486 C CA . SER A 1 197 ? -1.159 -19.650 9.216 1.00 87.38 197 SER A CA 1
ATOM 1487 C C . SER A 1 197 ? -0.839 -18.382 8.418 1.00 87.38 197 SER A C 1
ATOM 1489 O O . SER A 1 197 ? 0.038 -18.406 7.555 1.00 87.38 197 SER A O 1
ATOM 1491 N N . ARG A 1 198 ? -1.519 -17.276 8.713 1.00 90.31 198 ARG A N 1
ATOM 1492 C CA . ARG A 1 198 ? -1.261 -15.955 8.126 1.00 90.31 198 ARG A CA 1
ATOM 1493 C C . ARG A 1 198 ? -0.452 -15.083 9.084 1.00 90.31 198 ARG A C 1
ATOM 1495 O O . ARG A 1 198 ? -0.468 -15.277 10.302 1.00 90.31 198 ARG A O 1
ATOM 1502 N N . SER A 1 199 ? 0.211 -14.086 8.522 1.00 92.38 199 SER A N 1
ATOM 1503 C CA . SER A 1 199 ? 0.829 -12.977 9.239 1.00 92.38 199 SER A CA 1
ATOM 1504 C C . SER A 1 199 ? 0.196 -11.670 8.785 1.00 92.38 199 SER A C 1
ATOM 1506 O O . SER A 1 199 ? -0.115 -11.496 7.607 1.00 92.38 199 SER A O 1
ATOM 1508 N N . ILE A 1 200 ? 0.007 -10.737 9.714 1.00 94.31 200 ILE A N 1
ATOM 1509 C CA . ILE A 1 200 ? -0.606 -9.441 9.419 1.00 94.31 200 ILE A CA 1
ATOM 1510 C C . ILE A 1 200 ? 0.259 -8.337 9.979 1.00 94.31 200 ILE A C 1
ATOM 1512 O O . ILE A 1 200 ? 0.591 -8.342 11.162 1.00 94.31 200 ILE A O 1
ATOM 1516 N N . TYR A 1 201 ? 0.582 -7.369 9.138 1.00 96.44 201 TYR A N 1
ATOM 1517 C CA . TYR A 1 201 ? 1.262 -6.156 9.546 1.00 96.44 201 TYR A CA 1
ATOM 1518 C C . TYR A 1 201 ? 0.328 -4.959 9.396 1.00 96.44 201 TYR A C 1
ATOM 1520 O O . TYR A 1 201 ? -0.285 -4.777 8.347 1.00 96.44 201 TYR A O 1
ATOM 1528 N N . ILE A 1 202 ? 0.206 -4.144 10.440 1.00 96.19 202 ILE A N 1
ATOM 1529 C CA . ILE A 1 202 ? -0.570 -2.901 10.411 1.00 96.19 202 ILE A CA 1
ATOM 1530 C C . ILE A 1 202 ? 0.379 -1.764 10.747 1.00 96.19 202 ILE A C 1
ATOM 1532 O O . ILE A 1 202 ? 1.050 -1.827 11.773 1.00 96.19 202 ILE A O 1
ATOM 1536 N N . HIS A 1 203 ? 0.400 -0.720 9.922 1.00 95.12 203 HIS A N 1
ATOM 1537 C CA . HIS A 1 203 ? 1.177 0.490 10.180 1.00 95.12 203 HIS A CA 1
ATOM 1538 C C . HIS A 1 203 ? 0.306 1.734 10.061 1.00 95.12 203 HIS A C 1
ATOM 1540 O O . HIS A 1 203 ? -0.342 1.953 9.033 1.00 95.12 203 HIS A O 1
ATOM 1546 N N . VAL A 1 204 ? 0.298 2.551 11.114 1.00 92.81 204 VAL A N 1
ATOM 1547 C CA . VAL A 1 204 ? -0.420 3.827 11.158 1.00 92.81 204 VAL A CA 1
ATOM 1548 C C . VAL A 1 204 ? 0.551 4.920 10.745 1.00 92.81 204 VAL A C 1
ATOM 1550 O O . VAL A 1 204 ? 1.460 5.258 11.490 1.00 92.81 204 VAL A O 1
ATOM 1553 N N . PHE A 1 205 ? 0.367 5.486 9.558 1.00 84.75 205 PHE A N 1
ATOM 1554 C CA . PHE A 1 205 ? 1.359 6.390 8.960 1.00 84.75 205 PHE A CA 1
ATOM 1555 C C . PHE A 1 205 ? 0.869 7.833 8.823 1.00 84.75 205 PHE A C 1
ATOM 1557 O O . PHE A 1 205 ? 1.580 8.682 8.291 1.00 84.75 205 PHE A O 1
ATOM 1564 N N . SER A 1 206 ? -0.364 8.127 9.245 1.00 79.44 206 SER A N 1
ATOM 1565 C CA . SER A 1 206 ? -0.866 9.497 9.275 1.00 79.44 206 SER A CA 1
ATOM 1566 C C . SER A 1 206 ? -2.054 9.651 10.210 1.00 79.44 206 SER A C 1
ATOM 1568 O O . SER A 1 206 ? -3.012 8.873 10.177 1.00 79.44 206 SER A O 1
ATOM 1570 N N . ASP A 1 207 ? -2.019 10.735 10.971 1.00 74.56 207 ASP A N 1
ATOM 1571 C CA . ASP A 1 207 ? -3.189 11.410 11.498 1.00 74.56 207 ASP A CA 1
ATOM 1572 C C . ASP A 1 207 ? -3.645 12.500 10.521 1.00 74.56 207 ASP A C 1
ATOM 1574 O O . ASP A 1 207 ? -2.867 13.103 9.783 1.00 74.56 207 ASP A O 1
ATOM 1578 N N . TYR A 1 208 ? -4.954 12.723 10.471 1.00 67.06 208 TYR A N 1
ATOM 1579 C CA . TYR A 1 208 ? -5.526 13.878 9.788 1.00 67.06 208 TYR A CA 1
ATOM 1580 C C . TYR A 1 208 ? -6.177 14.771 10.829 1.00 67.06 208 TYR A C 1
ATOM 1582 O O . TYR A 1 208 ? -7.334 14.539 11.202 1.00 67.06 208 TYR A O 1
ATOM 1590 N N . SER A 1 209 ? -5.464 15.812 11.250 1.00 61.91 209 SER A N 1
ATOM 1591 C CA . SER A 1 209 ? -6.079 16.918 11.972 1.00 61.91 209 SER A CA 1
ATOM 1592 C C . SER A 1 209 ? -6.711 17.891 10.972 1.00 61.91 209 SER A C 1
ATOM 1594 O O . SER A 1 209 ? -6.157 18.191 9.912 1.00 61.91 209 SER A O 1
ATOM 1596 N N . LYS A 1 210 ? -7.912 18.394 11.278 1.00 52.00 210 LYS A N 1
ATOM 1597 C CA . LYS A 1 210 ? -8.549 19.443 10.456 1.00 52.00 210 LYS A CA 1
ATOM 1598 C C . LYS A 1 210 ? -7.800 20.782 10.533 1.00 52.00 210 LYS A C 1
ATOM 1600 O O . LYS A 1 210 ? -8.004 21.623 9.669 1.00 52.00 210 LYS A O 1
ATOM 1605 N N . THR A 1 211 ? -6.983 20.980 11.566 1.00 52.84 211 THR A N 1
ATOM 1606 C CA . THR A 1 211 ? -6.346 22.258 11.921 1.00 52.84 211 THR A CA 1
ATOM 1607 C C . THR A 1 211 ? -4.831 22.268 11.709 1.00 52.84 211 THR A C 1
ATOM 1609 O O . THR A 1 211 ? -4.186 23.246 12.065 1.00 52.84 211 THR A O 1
ATOM 1612 N N . GLY A 1 212 ? -4.235 21.192 11.184 1.00 55.38 212 GLY A N 1
ATOM 1613 C CA . GLY A 1 212 ? -2.775 21.046 11.062 1.00 55.38 212 GLY A CA 1
ATOM 1614 C C . GLY A 1 212 ? -2.064 20.734 12.386 1.00 55.38 212 GLY A C 1
ATOM 1615 O O . GLY A 1 212 ? -0.954 20.219 12.381 1.00 55.38 212 GLY A O 1
ATOM 1616 N N . THR A 1 213 ? -2.728 20.953 13.520 1.00 57.44 213 THR A N 1
ATOM 1617 C CA . THR A 1 213 ? -2.293 20.559 14.862 1.00 57.44 213 THR A CA 1
ATOM 1618 C C . THR A 1 213 ? -3.009 19.287 15.297 1.00 57.44 213 THR A C 1
ATOM 1620 O O . THR A 1 213 ? -4.236 19.247 15.383 1.00 57.44 213 THR A O 1
ATOM 1623 N N . THR A 1 214 ? -2.249 18.224 15.553 1.00 59.59 214 THR A N 1
ATOM 1624 C CA . THR A 1 214 ? -2.763 16.988 16.158 1.00 59.59 214 THR A CA 1
ATOM 1625 C C . THR A 1 214 ? -3.405 17.322 17.497 1.00 59.59 214 THR A C 1
ATOM 1627 O O . THR A 1 214 ? -2.755 17.914 18.366 1.00 59.59 214 THR A O 1
ATOM 1630 N N . ARG A 1 215 ? -4.686 16.987 17.675 1.00 59.38 215 ARG A N 1
ATOM 1631 C CA . ARG A 1 215 ? -5.360 17.221 18.961 1.00 59.38 215 ARG A CA 1
ATOM 1632 C C . ARG A 1 215 ? -4.695 16.351 20.029 1.00 59.38 215 ARG A C 1
ATOM 1634 O O . ARG A 1 215 ? -4.168 15.290 19.700 1.00 59.38 215 ARG A O 1
ATOM 1641 N N . GLN A 1 216 ? -4.721 16.764 21.301 1.00 57.59 216 GLN A N 1
ATOM 1642 C CA . GLN A 1 216 ? -4.228 15.923 22.402 1.00 57.59 216 GLN A CA 1
ATOM 1643 C C . GLN A 1 216 ? -4.927 14.550 22.339 1.00 57.59 216 GLN A C 1
ATOM 1645 O O . GLN A 1 216 ? -6.125 14.448 22.585 1.00 57.59 216 GLN A O 1
ATOM 1650 N N . GLY A 1 217 ? -4.194 13.512 21.920 1.00 63.66 217 GLY A N 1
ATOM 1651 C CA . GLY A 1 217 ? -4.704 12.151 21.698 1.00 63.66 217 GLY A CA 1
ATOM 1652 C C . GLY A 1 217 ? -4.596 11.619 20.260 1.00 63.66 217 GLY A C 1
ATOM 1653 O O . GLY A 1 217 ? -4.536 10.401 20.101 1.00 63.66 217 GLY A O 1
ATOM 1654 N N . GLY A 1 218 ? -4.506 12.490 19.246 1.00 81.94 218 GLY A N 1
ATOM 1655 C CA . GLY A 1 218 ? -4.206 12.148 17.848 1.00 81.94 218 GLY A CA 1
ATOM 1656 C C . GLY A 1 218 ? -5.077 11.049 17.224 1.00 81.94 218 GLY A C 1
ATOM 1657 O O . GLY A 1 218 ? -6.195 10.764 17.668 1.00 81.94 218 GLY A O 1
ATOM 1658 N N . ALA A 1 219 ? -4.560 10.432 16.159 1.00 83.38 219 ALA A N 1
ATOM 1659 C CA . ALA A 1 219 ? -5.098 9.187 15.625 1.00 83.38 219 ALA A CA 1
ATOM 1660 C C . ALA A 1 219 ? -4.638 8.009 16.490 1.00 83.38 219 ALA A C 1
ATOM 1662 O O . ALA A 1 219 ? -3.436 7.822 16.686 1.00 83.38 219 ALA A O 1
ATOM 1663 N N . ARG A 1 220 ? -5.585 7.192 16.965 1.00 92.25 220 ARG A N 1
ATOM 1664 C CA . ARG A 1 220 ? -5.274 6.007 17.766 1.00 92.25 220 ARG A CA 1
ATOM 1665 C C . ARG A 1 220 ? -6.184 4.842 17.414 1.00 92.25 220 ARG A C 1
ATOM 1667 O O . ARG A 1 220 ? -7.405 4.957 17.492 1.00 92.25 220 ARG A O 1
ATOM 1674 N N . LEU A 1 221 ? -5.594 3.717 17.043 1.00 94.44 221 LEU A N 1
ATOM 1675 C CA . LEU A 1 221 ? -6.304 2.478 16.760 1.00 94.44 221 LEU A CA 1
ATOM 1676 C C . LEU A 1 221 ? -6.296 1.568 17.985 1.00 94.44 221 LEU A C 1
ATOM 1678 O O . LEU A 1 221 ? -5.293 1.478 18.682 1.00 94.44 221 LEU A O 1
ATOM 1682 N N . MET A 1 222 ? -7.407 0.881 18.210 1.00 95.69 222 MET A N 1
ATOM 1683 C CA . MET A 1 222 ? -7.558 -0.217 19.154 1.00 95.69 222 MET A CA 1
ATOM 1684 C C . MET A 1 222 ? -7.770 -1.505 18.357 1.00 95.69 222 MET A C 1
ATOM 1686 O O . MET A 1 222 ? -8.665 -1.569 17.506 1.00 95.69 222 MET A O 1
ATOM 1690 N N . LEU A 1 223 ? -6.950 -2.510 18.645 1.00 92.75 223 LEU A N 1
ATOM 1691 C CA . LEU A 1 223 ? -7.014 -3.859 18.087 1.00 92.75 223 LEU A CA 1
ATOM 1692 C C . LEU A 1 223 ? -7.515 -4.860 19.147 1.00 92.75 223 LEU A C 1
ATOM 1694 O O . LEU A 1 223 ? -7.562 -4.523 20.338 1.00 92.75 223 LEU A O 1
ATOM 1698 N N . PRO A 1 224 ? -7.868 -6.103 18.762 1.00 88.56 224 PRO A N 1
ATOM 1699 C CA . PRO A 1 224 ? -8.212 -7.148 19.721 1.00 88.56 224 PRO A CA 1
ATOM 1700 C C . PRO A 1 224 ? -7.070 -7.395 20.717 1.00 88.56 224 PRO A C 1
ATOM 1702 O O . PRO A 1 224 ? -5.896 -7.240 20.385 1.00 88.56 224 PRO A O 1
ATOM 1705 N N . GLY A 1 225 ? -7.416 -7.768 21.952 1.00 86.19 225 GLY A N 1
ATOM 1706 C CA . GLY A 1 225 ? -6.438 -7.884 23.042 1.00 86.19 225 GLY A CA 1
ATOM 1707 C C . GLY A 1 225 ? -6.032 -6.542 23.664 1.00 86.19 225 GLY A C 1
ATOM 1708 O O . GLY A 1 225 ? -5.020 -6.475 24.353 1.00 86.19 225 GLY A O 1
ATOM 1709 N N . SER A 1 226 ? -6.815 -5.482 23.429 1.00 89.12 226 SER A N 1
ATOM 1710 C CA . SER A 1 226 ? -6.611 -4.138 23.993 1.00 89.12 226 SER A CA 1
ATOM 1711 C C . SER A 1 226 ? -5.304 -3.462 23.565 1.00 89.12 226 SER A C 1
ATOM 1713 O O . SER A 1 226 ? -4.772 -2.605 24.274 1.00 89.12 226 SER A O 1
ATOM 1715 N N . ILE A 1 227 ? -4.786 -3.835 22.394 1.00 92.38 227 ILE A N 1
ATOM 1716 C CA . ILE A 1 227 ? -3.559 -3.263 21.845 1.00 92.38 227 ILE A CA 1
ATOM 1717 C C . ILE A 1 227 ? -3.882 -1.916 21.199 1.00 92.38 227 ILE A C 1
ATOM 1719 O O . ILE A 1 227 ? -4.773 -1.826 20.353 1.00 92.38 227 ILE A O 1
ATOM 1723 N N . GLN A 1 228 ? -3.140 -0.877 21.578 1.00 93.88 228 GLN A N 1
ATOM 1724 C CA . GLN A 1 228 ? -3.300 0.472 21.043 1.00 93.88 228 GLN A CA 1
ATOM 1725 C C . GLN A 1 228 ? -2.134 0.832 20.123 1.00 93.88 228 GLN A C 1
ATOM 1727 O O . GLN A 1 228 ? -0.984 0.607 20.486 1.00 93.88 228 GLN A O 1
ATOM 1732 N N . LEU A 1 229 ? -2.436 1.417 18.963 1.00 92.69 229 LEU A N 1
ATOM 1733 C CA . LEU A 1 229 ? -1.452 1.940 18.009 1.00 92.69 229 LEU A CA 1
ATOM 1734 C C . LEU A 1 229 ? -1.717 3.419 17.748 1.00 92.69 229 LEU A C 1
ATOM 1736 O O . LEU A 1 229 ? -2.861 3.802 17.498 1.00 92.69 229 LEU A O 1
ATOM 1740 N N . SER A 1 230 ? -0.676 4.235 17.759 1.00 92.00 230 SER A N 1
ATOM 1741 C CA . SER A 1 230 ? -0.714 5.661 17.427 1.00 92.00 230 SER A CA 1
ATOM 1742 C C . SER A 1 230 ? 0.006 5.936 16.101 1.00 92.00 230 SER A C 1
ATOM 1744 O O . SER A 1 230 ? 0.561 5.031 15.482 1.00 92.00 230 SER A O 1
ATOM 1746 N N . CYS A 1 231 ? -0.023 7.183 15.624 1.00 89.38 231 CYS A N 1
ATOM 1747 C CA . CYS A 1 231 ? 0.709 7.584 14.419 1.00 89.38 231 CYS A CA 1
ATOM 1748 C C . CYS A 1 231 ? 2.213 7.266 14.548 1.00 89.38 231 CYS A C 1
ATOM 1750 O O . CYS A 1 231 ? 2.834 7.619 15.547 1.00 89.38 231 CYS A O 1
ATOM 1752 N N . GLY A 1 232 ? 2.781 6.600 13.541 1.00 88.50 232 GLY A N 1
ATOM 1753 C CA . GLY A 1 232 ? 4.154 6.092 13.525 1.00 88.50 232 GLY A CA 1
ATOM 1754 C C . GLY A 1 232 ? 4.288 4.636 13.982 1.00 88.50 232 GLY A C 1
ATOM 1755 O O . GLY A 1 232 ? 5.268 3.984 13.623 1.00 88.50 232 GLY A O 1
ATOM 1756 N N . ASP A 1 233 ? 3.302 4.089 14.698 1.00 92.56 233 ASP A N 1
ATOM 1757 C CA . ASP A 1 233 ? 3.379 2.719 15.200 1.00 92.56 233 ASP A CA 1
ATOM 1758 C C . ASP A 1 233 ? 3.129 1.686 14.097 1.00 92.56 233 ASP A C 1
ATOM 1760 O O . ASP A 1 233 ? 2.366 1.888 13.143 1.00 92.56 233 ASP A O 1
ATOM 1764 N N . GLY A 1 234 ? 3.759 0.527 14.264 1.00 93.81 234 GLY A N 1
ATOM 1765 C CA . GLY A 1 234 ? 3.485 -0.673 1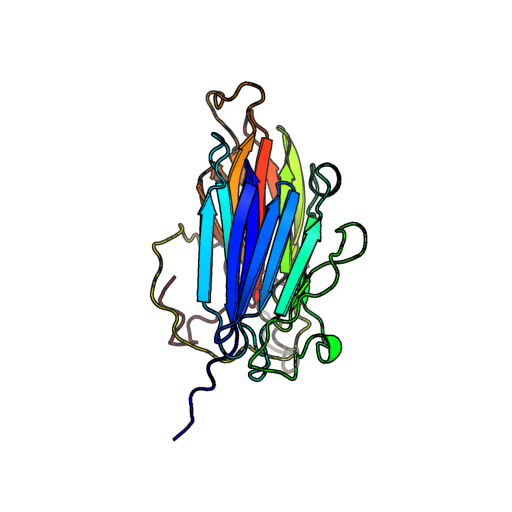3.490 1.00 93.81 234 GLY A CA 1
ATOM 1766 C C . GLY A 1 234 ? 3.372 -1.890 14.400 1.00 93.81 234 GLY A C 1
ATOM 1767 O O . GLY A 1 234 ? 4.075 -1.978 15.407 1.00 93.81 234 GLY A O 1
ATOM 1768 N N . ILE A 1 235 ? 2.513 -2.836 14.032 1.00 93.88 235 ILE A N 1
ATOM 1769 C CA . ILE A 1 235 ? 2.379 -4.122 14.718 1.00 93.88 235 ILE A CA 1
ATOM 1770 C C . ILE A 1 235 ? 2.412 -5.269 13.726 1.00 93.88 235 ILE A C 1
ATOM 1772 O O . ILE A 1 235 ? 1.825 -5.191 12.648 1.00 93.88 235 ILE A O 1
ATOM 1776 N N . HIS A 1 236 ? 3.060 -6.354 14.131 1.00 93.88 236 HIS A N 1
ATOM 1777 C CA . HIS A 1 236 ? 3.051 -7.624 13.426 1.00 93.88 236 HIS A CA 1
ATOM 1778 C C . HIS A 1 236 ? 2.308 -8.671 14.264 1.00 93.88 236 HIS A C 1
ATOM 1780 O O . HIS A 1 236 ? 2.769 -9.059 15.337 1.00 93.88 236 HIS A O 1
ATOM 1786 N N . LEU A 1 237 ? 1.164 -9.127 13.758 1.00 90.81 237 LEU A N 1
ATOM 1787 C CA . LEU A 1 237 ? 0.387 -10.237 14.296 1.00 90.81 237 LEU A CA 1
ATOM 1788 C C . LEU A 1 237 ? 0.809 -11.520 13.575 1.00 90.81 237 LEU A C 1
ATOM 1790 O O . LEU A 1 237 ? 0.656 -11.633 12.359 1.00 90.81 237 LEU A O 1
ATOM 1794 N N . GLN A 1 238 ? 1.354 -12.474 14.323 1.00 89.81 238 GLN A N 1
ATOM 1795 C CA . GLN A 1 238 ? 1.832 -13.756 13.800 1.00 89.81 238 GLN A CA 1
ATOM 1796 C C . GLN A 1 238 ? 0.831 -14.877 14.079 1.00 89.81 238 GLN A C 1
ATOM 1798 O O . GLN A 1 238 ? 0.077 -14.806 15.050 1.00 89.81 238 GLN A O 1
ATOM 1803 N N . HIS A 1 239 ? 0.883 -15.932 13.262 1.00 88.12 239 HIS A N 1
ATOM 1804 C CA . HIS A 1 239 ? 0.081 -17.150 13.418 1.00 88.12 239 HIS A CA 1
ATOM 1805 C C . HIS A 1 239 ? -1.432 -16.895 13.459 1.00 88.12 239 HIS A C 1
ATOM 1807 O O . HIS A 1 239 ? -2.170 -17.548 14.197 1.00 88.12 239 HIS A O 1
ATOM 1813 N N . VAL A 1 240 ? -1.902 -15.935 12.666 1.00 89.12 240 VAL A N 1
ATOM 1814 C CA . VAL A 1 240 ? -3.328 -15.636 12.567 1.00 89.12 240 VAL A CA 1
ATOM 1815 C C . VAL A 1 240 ? -4.002 -16.727 11.743 1.00 89.12 240 VAL A C 1
ATOM 1817 O O . VAL A 1 240 ? -3.537 -17.077 10.658 1.00 89.12 240 VAL A O 1
ATOM 1820 N N . GLN A 1 241 ? -5.101 -17.279 12.253 1.00 89.19 241 GLN A N 1
ATOM 1821 C CA . GLN A 1 241 ? -5.866 -18.283 11.524 1.00 89.19 241 GLN A CA 1
ATOM 1822 C C . GLN A 1 241 ? -6.435 -17.677 10.223 1.00 89.19 241 GLN A C 1
ATOM 1824 O O . GLN A 1 241 ? -6.936 -16.548 10.254 1.00 89.19 241 GLN A O 1
ATOM 1829 N N . PRO A 1 242 ? -6.370 -18.380 9.078 1.00 89.81 242 PRO A N 1
ATOM 1830 C CA . PRO A 1 242 ? -7.077 -17.969 7.865 1.00 89.81 242 PRO A CA 1
ATOM 1831 C C . PRO A 1 242 ? -8.590 -17.823 8.109 1.00 89.81 242 PRO A C 1
ATOM 1833 O O . PRO A 1 242 ? -9.181 -18.602 8.852 1.00 89.81 242 PRO A O 1
ATOM 1836 N N . GLY A 1 243 ? -9.222 -16.807 7.519 1.00 89.75 243 GLY A N 1
ATOM 1837 C CA . GLY A 1 243 ? -10.627 -16.467 7.770 1.00 89.75 243 GLY A CA 1
ATOM 1838 C C . GLY A 1 243 ? -10.924 -15.805 9.127 1.00 89.75 243 GLY A C 1
ATOM 1839 O O . GLY A 1 243 ? -12.078 -15.468 9.393 1.00 89.75 243 GLY A O 1
ATOM 1840 N N . ALA A 1 244 ? -9.928 -15.582 9.989 1.00 90.44 244 ALA A N 1
ATOM 1841 C CA . ALA A 1 244 ? -10.115 -14.852 11.240 1.00 90.44 244 ALA A CA 1
ATOM 1842 C C . ALA A 1 244 ? -10.524 -13.394 10.984 1.00 90.44 244 ALA A C 1
ATOM 1844 O O . ALA A 1 244 ? -9.975 -12.718 10.113 1.00 90.44 244 ALA A O 1
ATOM 1845 N N . SER A 1 245 ? -11.459 -12.890 11.789 1.00 93.38 245 SER A N 1
ATOM 1846 C CA . SER A 1 245 ? -11.896 -11.494 11.737 1.00 93.38 245 SER A CA 1
ATOM 1847 C C . SER A 1 245 ? -11.151 -10.649 12.769 1.00 93.38 245 SER A C 1
ATOM 1849 O O . SER A 1 245 ? -11.127 -10.974 13.957 1.00 93.38 245 SER A O 1
ATOM 1851 N N . ILE A 1 246 ? -10.552 -9.549 12.322 1.00 94.19 246 ILE A N 1
ATOM 1852 C CA . ILE A 1 246 ? -9.826 -8.589 13.154 1.00 94.19 246 ILE A CA 1
ATOM 1853 C C . ILE A 1 246 ? -10.569 -7.268 13.125 1.00 94.19 246 ILE A C 1
ATOM 1855 O O . ILE A 1 246 ? -10.658 -6.607 12.090 1.00 94.19 246 ILE A O 1
ATOM 1859 N N . SER A 1 247 ? -11.074 -6.877 14.291 1.00 96.25 247 SER A N 1
ATOM 1860 C CA . SER A 1 247 ? -11.761 -5.606 14.469 1.00 96.25 247 SER A CA 1
ATOM 1861 C C . SER A 1 247 ? -10.773 -4.495 14.808 1.00 96.25 247 SER A C 1
ATOM 1863 O O . SER A 1 247 ? -10.031 -4.590 15.783 1.00 96.25 247 SER A O 1
ATOM 1865 N N . ILE A 1 248 ? -10.768 -3.437 14.004 1.00 97.50 248 ILE A N 1
ATOM 1866 C CA . ILE A 1 248 ? -9.887 -2.279 14.152 1.00 97.50 248 ILE A CA 1
ATOM 1867 C C . ILE A 1 248 ? -10.770 -1.065 14.411 1.00 97.50 248 ILE A C 1
ATOM 1869 O O . ILE A 1 248 ? -11.541 -0.657 13.538 1.00 97.50 248 ILE A O 1
ATOM 1873 N N . LYS A 1 249 ? -10.669 -0.475 15.602 1.00 97.38 249 LYS A N 1
ATOM 1874 C CA . LYS A 1 249 ? -11.468 0.693 15.997 1.00 97.38 249 LYS A CA 1
ATOM 1875 C C . LYS A 1 249 ? -10.592 1.926 16.141 1.00 97.38 249 LYS A C 1
ATOM 1877 O O . LYS A 1 249 ? -9.565 1.863 16.805 1.00 97.38 249 LYS A O 1
ATOM 1882 N N . ASN A 1 250 ? -11.013 3.063 15.598 1.00 96.12 250 ASN A N 1
ATOM 1883 C CA . ASN A 1 250 ? -10.385 4.337 15.929 1.00 96.12 250 ASN A CA 1
ATOM 1884 C C . ASN A 1 250 ? -10.957 4.848 17.259 1.00 96.12 250 ASN A C 1
ATOM 1886 O O . ASN A 1 250 ? -12.143 5.164 17.354 1.00 96.12 250 ASN A O 1
ATOM 1890 N N . ILE A 1 251 ? -10.111 4.906 18.281 1.00 94.69 251 ILE A N 1
ATOM 1891 C CA . ILE A 1 251 ? -10.423 5.451 19.610 1.00 94.69 251 ILE A CA 1
ATOM 1892 C C . ILE A 1 251 ? -9.809 6.841 19.829 1.00 94.69 251 ILE A C 1
ATOM 1894 O O . ILE A 1 251 ? -9.971 7.418 20.900 1.00 94.69 251 ILE A O 1
ATOM 1898 N N . GLY A 1 252 ? -9.074 7.355 18.841 1.00 90.25 252 GLY A N 1
ATOM 1899 C CA . GLY A 1 252 ? -8.508 8.697 18.853 1.00 90.25 252 GLY A CA 1
ATOM 1900 C C . GLY A 1 252 ? -9.521 9.774 18.467 1.00 90.25 252 GLY A C 1
ATOM 1901 O O . GLY A 1 252 ? -10.634 9.495 18.013 1.00 90.25 252 GLY A O 1
ATOM 1902 N N . TYR A 1 253 ? -9.105 11.030 18.623 1.00 89.00 253 TYR A N 1
ATOM 1903 C CA . TYR A 1 253 ? -9.913 12.207 18.282 1.00 89.00 253 TYR A CA 1
ATOM 1904 C C . TYR A 1 253 ? -9.746 12.649 16.825 1.00 89.00 253 TYR A C 1
ATOM 1906 O O . TYR A 1 253 ? -10.611 13.351 16.295 1.00 89.00 253 TYR A O 1
ATOM 1914 N N . ASP A 1 254 ? -8.657 12.230 16.177 1.00 89.50 254 ASP A N 1
ATOM 1915 C CA . ASP A 1 254 ? -8.369 12.516 14.773 1.00 89.50 254 ASP A CA 1
ATOM 1916 C C . ASP A 1 254 ? -8.610 11.280 13.895 1.00 89.50 254 ASP A C 1
ATOM 1918 O O . ASP A 1 254 ? -8.749 10.149 14.371 1.00 89.50 254 ASP A O 1
ATOM 1922 N N . ARG A 1 255 ? -8.691 11.477 12.573 1.00 90.81 255 ARG A N 1
ATOM 1923 C CA . ARG A 1 255 ? -8.819 10.334 11.655 1.00 90.81 255 ARG A CA 1
ATOM 1924 C C . ARG A 1 255 ? -7.481 9.609 11.570 1.00 90.81 255 ARG A C 1
ATOM 1926 O O . ARG A 1 255 ? -6.461 10.256 11.348 1.00 90.81 255 ARG A O 1
ATOM 1933 N N . ALA A 1 256 ? -7.515 8.287 11.651 1.00 92.44 256 ALA A N 1
ATOM 1934 C CA . ALA A 1 256 ? -6.349 7.433 11.475 1.00 92.44 256 ALA A CA 1
ATOM 1935 C C . ALA A 1 256 ? -6.255 6.956 10.027 1.00 92.44 256 ALA A C 1
ATOM 1937 O O . ALA A 1 256 ? -7.251 6.476 9.484 1.00 92.44 256 ALA A O 1
ATOM 1938 N N . GLN A 1 257 ? -5.082 7.052 9.404 1.00 92.81 257 GLN A N 1
ATOM 1939 C CA . GLN A 1 257 ? -4.798 6.382 8.139 1.00 92.81 257 GLN A CA 1
ATOM 1940 C C . GLN A 1 257 ? -3.723 5.318 8.343 1.00 92.81 257 GLN A C 1
ATOM 1942 O O . GLN A 1 257 ? -2.658 5.594 8.896 1.00 92.81 257 GLN A O 1
ATOM 1947 N N . PHE A 1 258 ? -4.020 4.103 7.894 1.00 94.81 258 PHE A N 1
ATOM 1948 C CA . PHE A 1 258 ? -3.150 2.952 8.079 1.00 94.81 258 PHE A CA 1
ATOM 1949 C C . PHE A 1 258 ? -3.127 2.053 6.844 1.00 94.81 258 PHE A C 1
ATOM 1951 O O . PHE A 1 258 ? -4.074 2.038 6.048 1.00 94.81 258 PHE A O 1
ATOM 1958 N N . VAL A 1 259 ? -2.017 1.333 6.686 1.00 96.25 259 VAL A N 1
ATOM 1959 C CA . VAL A 1 259 ? -1.894 0.205 5.757 1.00 96.25 259 VAL A CA 1
ATOM 1960 C C . VAL A 1 259 ? -2.033 -1.076 6.564 1.00 96.25 259 VAL A C 1
ATOM 1962 O O . VAL A 1 259 ? -1.492 -1.171 7.667 1.00 96.25 259 VAL A O 1
ATOM 1965 N N . LEU A 1 260 ? -2.748 -2.050 6.009 1.00 97.44 260 LEU A N 1
ATOM 1966 C CA . LEU A 1 260 ? -2.764 -3.426 6.490 1.00 97.44 260 LEU A CA 1
ATOM 1967 C C . LEU A 1 260 ? -2.203 -4.327 5.392 1.00 97.44 260 LEU A C 1
ATOM 1969 O O . LEU A 1 260 ? -2.668 -4.279 4.254 1.00 97.44 260 LEU A O 1
ATOM 1973 N N . VAL A 1 261 ? -1.220 -5.145 5.744 1.00 97.44 261 VAL A N 1
ATOM 1974 C CA . VAL A 1 261 ? -0.632 -6.172 4.886 1.00 97.44 261 VAL A CA 1
ATOM 1975 C C . VAL A 1 261 ? -1.003 -7.524 5.467 1.00 97.44 261 VAL A C 1
ATOM 1977 O O . VAL A 1 261 ? -0.652 -7.818 6.605 1.00 97.44 261 VAL A O 1
ATOM 1980 N N . ASP A 1 262 ? -1.715 -8.332 4.696 1.00 95.50 262 ASP A N 1
ATOM 1981 C CA . ASP A 1 262 ? -2.061 -9.712 5.023 1.00 95.50 262 ASP A CA 1
ATOM 1982 C C . ASP A 1 262 ? -1.228 -10.630 4.124 1.00 95.50 262 ASP A C 1
ATOM 1984 O O . ASP A 1 262 ? -1.363 -10.606 2.900 1.00 95.50 262 ASP A O 1
ATOM 1988 N N . MET A 1 263 ? -0.348 -11.423 4.726 1.00 93.19 263 MET A N 1
ATOM 1989 C CA . MET A 1 263 ? 0.677 -12.215 4.042 1.00 93.19 263 MET A CA 1
ATOM 1990 C C . MET A 1 263 ? 0.757 -13.637 4.615 1.00 93.19 263 MET A C 1
ATOM 1992 O O . MET A 1 263 ? 0.209 -13.899 5.692 1.00 93.19 263 MET A O 1
ATOM 1996 N N . PRO A 1 264 ? 1.422 -14.584 3.931 1.00 89.19 264 PRO A N 1
ATOM 1997 C CA . PRO A 1 264 ? 1.611 -15.925 4.462 1.00 89.19 264 PRO A CA 1
ATOM 1998 C C . PRO A 1 264 ? 2.406 -15.858 5.766 1.00 89.19 264 PRO A C 1
ATOM 2000 O O . PRO A 1 264 ? 3.292 -15.016 5.928 1.00 89.19 264 PRO A O 1
ATOM 2003 N N . GLY A 1 265 ? 2.063 -16.7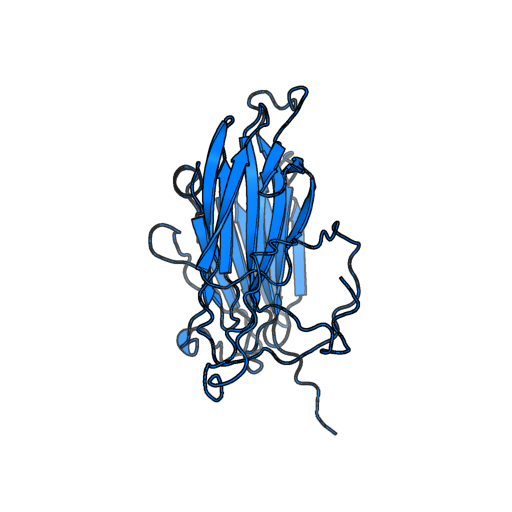17 6.720 1.00 83.75 265 GLY A N 1
ATOM 2004 C CA . GLY A 1 265 ? 2.805 -16.842 7.965 1.00 83.75 265 GLY A CA 1
ATOM 2005 C C . GLY A 1 265 ? 4.153 -17.512 7.725 1.00 83.75 265 GLY A C 1
ATOM 2006 O O . GLY A 1 265 ? 4.253 -18.451 6.939 1.00 83.75 265 GLY A O 1
ATOM 2007 N N . TYR A 1 266 ? 5.174 -17.047 8.438 1.00 72.81 266 TYR A N 1
ATOM 2008 C CA . TYR A 1 266 ? 6.506 -17.650 8.436 1.00 72.81 266 TYR A CA 1
ATOM 2009 C C . TYR A 1 266 ? 6.620 -18.648 9.589 1.00 72.81 266 TYR A C 1
ATOM 2011 O O . TYR A 1 266 ? 6.225 -18.338 10.721 1.00 72.81 266 TYR A O 1
ATOM 2019 N N . ASN A 1 267 ? 7.173 -19.834 9.335 1.00 61.22 267 ASN A N 1
ATOM 2020 C CA . ASN A 1 267 ? 7.463 -20.775 10.410 1.00 61.22 267 ASN A CA 1
ATOM 2021 C C . ASN A 1 267 ? 8.821 -20.432 11.028 1.00 61.22 267 ASN A C 1
ATOM 2023 O O . ASN A 1 267 ? 9.788 -20.167 10.329 1.00 61.22 267 ASN A O 1
ATOM 2027 N N . LYS A 1 268 ? 8.939 -20.485 12.362 1.00 52.44 268 LYS A N 1
ATOM 2028 C CA . LYS A 1 268 ? 10.211 -20.220 13.075 1.00 52.44 268 LYS A CA 1
ATOM 2029 C C . LYS A 1 268 ? 11.357 -21.176 12.699 1.00 52.44 268 LYS A C 1
ATOM 2031 O O . LYS A 1 268 ? 12.500 -20.903 13.058 1.00 52.44 268 LYS A O 1
ATOM 2036 N N . ASN A 1 269 ? 11.040 -22.282 12.023 1.00 48.53 269 ASN A N 1
ATOM 2037 C CA . ASN A 1 269 ? 12.003 -23.250 11.502 1.00 48.53 269 ASN A CA 1
ATOM 2038 C C . ASN A 1 269 ? 12.485 -22.917 10.084 1.00 48.53 269 ASN A C 1
ATOM 2040 O O . ASN A 1 269 ? 13.427 -23.554 9.620 1.00 48.53 269 ASN A O 1
ATOM 2044 N N . ASP A 1 270 ? 11.904 -21.907 9.431 1.00 50.16 270 ASP A N 1
ATOM 2045 C CA . ASP A 1 270 ? 12.528 -21.252 8.286 1.00 50.16 270 ASP A CA 1
ATOM 2046 C C . ASP A 1 270 ? 13.699 -20.449 8.862 1.00 50.16 270 ASP A C 1
ATOM 2048 O O . ASP A 1 270 ? 13.530 -19.347 9.393 1.00 50.16 270 ASP A O 1
ATOM 2052 N N . ALA A 1 271 ? 14.875 -21.081 8.889 1.00 38.50 271 ALA A N 1
ATOM 2053 C CA . ALA A 1 271 ? 16.052 -20.672 9.659 1.00 38.50 271 ALA A CA 1
ATOM 2054 C C . ALA A 1 271 ? 16.544 -19.236 9.377 1.00 38.50 271 ALA A C 1
ATOM 2056 O O . ALA A 1 271 ? 17.297 -18.688 10.182 1.00 38.50 271 ALA A O 1
ATOM 2057 N N . ASP A 1 272 ? 16.027 -18.592 8.332 1.00 40.59 272 ASP A N 1
ATOM 2058 C CA . ASP A 1 272 ? 16.447 -17.269 7.875 1.00 40.59 272 ASP A CA 1
ATOM 2059 C C . ASP A 1 272 ? 15.472 -16.138 8.259 1.00 40.59 272 ASP A C 1
ATOM 2061 O O . ASP A 1 272 ? 15.764 -14.962 8.052 1.00 40.59 272 ASP A O 1
ATOM 2065 N N . ALA A 1 273 ? 14.331 -16.437 8.899 1.00 40.50 273 ALA A N 1
ATOM 2066 C CA . ALA A 1 273 ? 13.354 -15.417 9.314 1.00 40.50 273 ALA A CA 1
ATOM 2067 C C . ALA A 1 273 ? 13.724 -14.679 10.622 1.00 40.50 273 ALA A C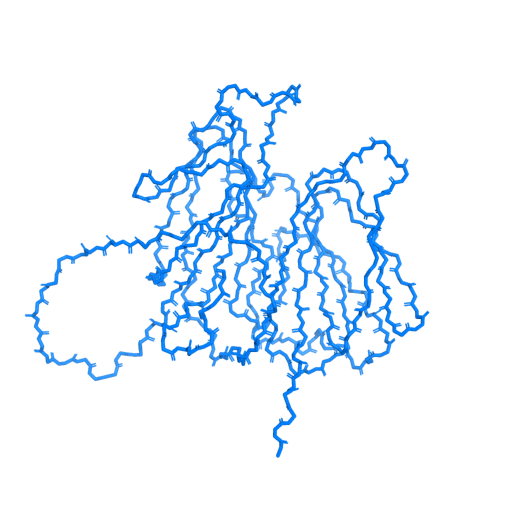 1
ATOM 2069 O O . ALA A 1 273 ? 12.968 -13.832 11.109 1.00 40.50 273 ALA A O 1
ATOM 2070 N N . ARG A 1 274 ? 14.899 -14.954 11.213 1.00 31.16 274 ARG A N 1
ATOM 2071 C CA . ARG A 1 274 ? 15.421 -14.229 12.389 1.00 31.16 274 ARG A CA 1
ATOM 2072 C C . ARG A 1 274 ? 16.035 -12.873 12.017 1.00 31.16 274 ARG A C 1
ATOM 2074 O O . ARG A 1 274 ? 17.114 -12.531 12.496 1.00 31.16 274 ARG A O 1
ATOM 2081 N N . SER A 1 275 ? 15.337 -12.061 11.234 1.00 31.11 275 SER A N 1
ATOM 2082 C CA . SER A 1 275 ? 15.515 -10.607 11.279 1.00 31.11 275 SER A CA 1
ATOM 2083 C C . SER A 1 275 ? 14.402 -9.870 10.546 1.00 31.11 275 SER A C 1
ATOM 2085 O O . SER A 1 275 ? 14.439 -9.739 9.326 1.00 31.11 275 SER A O 1
ATOM 2087 N N . ILE A 1 276 ? 13.472 -9.333 11.334 1.00 36.69 276 ILE A N 1
ATOM 2088 C CA . ILE A 1 276 ? 12.778 -8.069 11.069 1.00 36.69 276 ILE A CA 1
ATOM 2089 C C . ILE A 1 276 ? 13.180 -7.126 12.209 1.00 36.69 276 ILE A C 1
ATOM 2091 O O . ILE A 1 276 ? 13.233 -7.601 13.372 1.00 36.69 276 ILE A O 1
#